Protein AF-0000000087012599 (afdb_homodimer)

Nearest PDB structures (foldseek):
  7tj1-assembly1_C  TM=9.551E-01  e=1.887E-12  Brucella abortus 2308
  1q9u-assembly1_B  TM=8.980E-01  e=2.920E-09  Geobacillus stearothermophilus
  1j3m-assembly1_B  TM=7.764E-01  e=5.892E-08  Thermus thermophilus
  2qsr-assembly1_A  TM=2.681E-01  e=2.407E-01  Streptococcus pneumoniae R6
  7mwq-assembly2_B-2  TM=2.617E-01  e=2.106E-01  synthetic construct

Foldseek 3Di:
DDKDFFPDDLVVLVVLLQVLLVVPWDFPDKAFVQVVQVVVPHGDFGKMKTAIDHCVLVVVQCVQPVVLVVCPPWMKMWGDDPRTIMIDTDQLVNSCVVVVHDDPSSVVSNVSVCVSPVVGD/DDKDFFPDDLVVLVVLLQVLLVVPWDFPDKAFVQVVQVVVPHGDFGKMKTAIDHCVLVVVQCVQPVVLVVCPPWMKMWGDDPRTIMIDTDQLVNSCVVVVHDDPSSVVSNVSVCVSPVVGD

Secondary structure (DSSP, 8-state):
-EEEEESS-HHHHHHHHHHHHHHHSEEEEEEEHHHHHHHTT---SSEEEEEEE-HHHHHHHHHH-GGGGGG-SEEEEEEEETTEEEEEE--HHHHHHHHT---THHHHHHHHHHHHHHTT-/-EEEEESS-HHHHHHHHHHHHHHHSEEEEEEEHHHHHHHTT---SSEEEEEEE-HHHHHHHHHH-GGGGGG-SEEEEEEEETTEEEEEE--HHHHHHHHT---THHHHHHHHHHHHHHTT-

Radius of gyration: 17.23 Å; Cα contacts (8 Å, |Δi|>4): 468; chains: 2; bounding box: 41×47×36 Å

Solvent-accessible surface area (backbone atoms only — not comparable to full-atom values): 12907 Å² total; per-residue (Å²): 116,49,74,46,59,38,80,42,56,60,69,55,44,52,51,51,42,54,56,45,42,59,74,71,36,41,76,80,48,73,45,52,52,24,62,44,15,45,78,66,76,42,78,55,58,59,31,35,31,42,31,28,42,38,50,67,64,54,42,57,52,31,68,76,41,58,75,51,42,63,69,47,62,42,52,38,21,38,34,47,56,95,89,38,22,34,36,33,34,64,52,47,53,57,55,30,55,76,68,70,52,84,58,80,62,36,60,58,46,36,52,54,53,47,58,42,53,58,73,47,76,116,48,75,46,59,37,80,44,54,61,70,56,43,52,51,52,44,53,55,44,40,59,73,71,36,41,77,79,46,72,45,51,54,25,60,45,15,44,78,69,76,42,79,54,59,59,31,36,31,43,31,28,42,36,50,67,63,54,41,57,52,30,68,75,41,57,74,51,42,62,68,48,65,43,51,39,20,38,33,50,57,95,92,38,21,33,37,34,35,64,52,47,54,59,53,30,53,76,69,71,52,85,58,80,61,36,59,56,45,36,51,53,52,46,57,42,53,58,74,47,75

Structure (mmCIF, N/CA/C/O backbone):
data_AF-0000000087012599-model_v1
#
loop_
_entity.id
_entity.type
_entity.pdbx_description
1 polymer 'DUF302 domain-containing protein'
#
loop_
_atom_site.group_PDB
_atom_site.id
_atom_site.type_symbol
_atom_site.label_atom_id
_atom_site.label_alt_id
_atom_site.label_comp_id
_atom_site.label_asym_id
_atom_site.label_entity_id
_atom_site.label_seq_id
_atom_site.pdbx_PDB_ins_code
_atom_site.Cartn_x
_atom_site.Cartn_y
_atom_site.Cartn_z
_atom_site.occupancy
_atom_site.B_iso_or_equiv
_atom_site.auth_seq_id
_atom_site.auth_comp_id
_atom_site.auth_asym_id
_atom_site.auth_atom_id
_atom_site.pdbx_PDB_model_num
ATOM 1 N N . MET A 1 1 ? 6.914 1.276 11.461 1 90.44 1 MET A N 1
ATOM 2 C CA . MET A 1 1 ? 6.73 2.49 10.672 1 90.44 1 MET A CA 1
ATOM 3 C C . MET A 1 1 ? 7.504 3.656 11.273 1 90.44 1 MET A C 1
ATOM 5 O O . MET A 1 1 ? 7.637 3.754 12.492 1 90.44 1 MET A O 1
ATOM 9 N N . ILE A 1 2 ? 8.023 4.531 10.422 1 95.94 2 ILE A N 1
ATOM 10 C CA . ILE A 1 2 ? 8.664 5.758 10.883 1 95.94 2 ILE A CA 1
ATOM 11 C C . ILE A 1 2 ? 7.809 6.961 10.492 1 95.94 2 ILE A C 1
ATOM 13 O O . ILE A 1 2 ? 7.191 6.977 9.43 1 95.94 2 ILE A O 1
ATOM 17 N N . ILE A 1 3 ? 7.723 7.855 11.398 1 98.06 3 ILE A N 1
ATOM 18 C CA . ILE A 1 3 ? 7.062 9.133 11.156 1 98.06 3 ILE A CA 1
ATOM 19 C C . ILE A 1 3 ? 8.031 10.281 11.461 1 98.06 3 ILE A C 1
ATOM 21 O O . ILE A 1 3 ? 8.664 10.305 12.516 1 98.06 3 ILE A O 1
ATOM 25 N N . LYS A 1 4 ? 8.164 11.141 10.539 1 98.5 4 LYS A N 1
ATOM 26 C CA . LYS A 1 4 ? 9.062 12.289 10.688 1 98.5 4 LYS A CA 1
ATOM 27 C C . LYS A 1 4 ? 8.367 13.586 10.305 1 98.5 4 LYS A C 1
ATOM 29 O O . LYS A 1 4 ? 7.504 13.594 9.422 1 98.5 4 LYS A O 1
ATOM 34 N N . GLU A 1 5 ? 8.727 14.641 11 1 98.69 5 GLU A N 1
ATOM 35 C CA . GLU A 1 5 ? 8.289 15.961 10.562 1 98.69 5 GLU A CA 1
ATOM 36 C C . GLU A 1 5 ? 9.117 16.453 9.375 1 98.69 5 GLU A C 1
ATOM 38 O O . GLU A 1 5 ? 10.344 16.344 9.383 1 98.69 5 GLU A O 1
ATOM 43 N N . CYS A 1 6 ? 8.438 16.891 8.312 1 98.75 6 CYS A N 1
ATOM 44 C CA . CYS A 1 6 ? 9.109 17.531 7.188 1 98.75 6 CYS A CA 1
ATOM 45 C C . CYS A 1 6 ? 9.375 19 7.484 1 98.75 6 CYS A C 1
ATOM 47 O O . CYS A 1 6 ? 8.531 19.703 8.047 1 98.75 6 CYS A O 1
ATOM 49 N N . LYS A 1 7 ? 10.555 19.562 7.078 1 97.44 7 LYS A N 1
ATOM 50 C CA . LYS A 1 7 ? 10.984 20.922 7.383 1 97.44 7 LYS A CA 1
ATOM 51 C C . LYS A 1 7 ? 10.328 21.922 6.434 1 97.44 7 LYS A C 1
ATOM 53 O O . LYS A 1 7 ? 10.492 23.141 6.594 1 97.44 7 LYS A O 1
ATOM 58 N N . PHE A 1 8 ? 9.578 21.406 5.508 1 98.06 8 PHE A N 1
ATOM 59 C CA . PHE A 1 8 ? 9 22.234 4.457 1 98.06 8 PHE A CA 1
ATOM 60 C C . PHE A 1 8 ? 7.477 22.156 4.48 1 98.06 8 PHE A C 1
ATOM 62 O O . PHE A 1 8 ? 6.902 21.422 5.281 1 98.06 8 PHE A O 1
ATOM 69 N N . SER A 1 9 ? 6.848 22.984 3.652 1 98.31 9 SER A N 1
ATOM 70 C CA . SER A 1 9 ? 5.398 22.906 3.486 1 98.31 9 SER A CA 1
ATOM 71 C C . SER A 1 9 ? 4.984 21.594 2.834 1 98.31 9 SER A C 1
ATOM 73 O O . SER A 1 9 ? 5.832 20.844 2.336 1 98.31 9 SER A O 1
ATOM 75 N N . PHE A 1 10 ? 3.744 21.297 2.855 1 98.81 10 PHE A N 1
ATOM 76 C CA . PHE A 1 10 ? 3.223 20.078 2.268 1 98.81 10 PHE A CA 1
ATOM 77 C C . PHE A 1 10 ? 3.631 19.953 0.804 1 98.81 10 PHE A C 1
ATOM 79 O O . PHE A 1 10 ? 4.156 18.922 0.381 1 98.81 10 PHE A O 1
ATOM 86 N N . GLU A 1 11 ? 3.406 21.031 0.022 1 98.69 11 GLU A N 1
ATOM 87 C CA . GLU A 1 11 ? 3.668 21.016 -1.414 1 98.69 11 GLU A CA 1
ATOM 88 C C . GLU A 1 11 ? 5.156 20.828 -1.702 1 98.69 11 GLU A C 1
ATOM 90 O O . GLU A 1 11 ? 5.535 20.094 -2.609 1 98.69 11 GLU A O 1
ATOM 95 N N . GLU A 1 12 ? 5.953 21.516 -0.896 1 98.5 12 GLU A N 1
ATOM 96 C CA . GLU A 1 12 ? 7.398 21.406 -1.073 1 98.5 12 GLU A CA 1
ATOM 97 C C . GLU A 1 12 ? 7.887 20 -0.708 1 98.5 12 GLU A C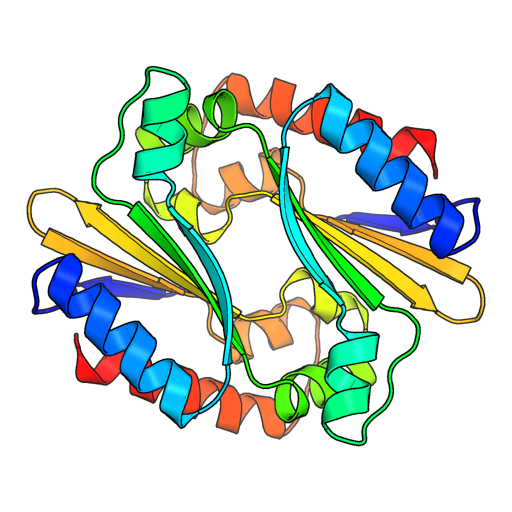 1
ATOM 99 O O . GLU A 1 12 ? 8.727 19.422 -1.41 1 98.5 12 GLU A O 1
ATOM 104 N N . CYS A 1 13 ? 7.379 19.5 0.424 1 98.75 13 CYS A N 1
ATOM 105 C CA . CYS A 1 13 ? 7.738 18.141 0.848 1 98.75 13 CYS A CA 1
ATOM 106 C C . CYS A 1 13 ? 7.363 17.125 -0.218 1 98.75 13 CYS A C 1
ATOM 108 O O . CYS A 1 13 ? 8.18 16.266 -0.574 1 98.75 13 CYS A O 1
ATOM 110 N N . GLU A 1 14 ? 6.129 17.25 -0.712 1 98.75 14 GLU A N 1
ATOM 111 C CA . GLU A 1 14 ? 5.664 16.359 -1.767 1 98.75 14 GLU A CA 1
ATOM 112 C C . GLU A 1 14 ? 6.594 16.406 -2.977 1 98.75 14 GLU A C 1
ATOM 114 O O . GLU A 1 14 ? 6.988 15.359 -3.502 1 98.75 14 GLU A O 1
ATOM 119 N N . LYS A 1 15 ? 6.934 17.594 -3.438 1 98.62 15 LYS A N 1
ATOM 120 C CA . LYS A 1 15 ? 7.797 17.766 -4.602 1 98.62 15 LYS A CA 1
ATOM 121 C C . LYS A 1 15 ? 9.172 17.141 -4.367 1 98.62 15 LYS A C 1
ATOM 123 O O . LYS A 1 15 ? 9.703 16.469 -5.242 1 98.62 15 LYS A O 1
ATOM 128 N N . MET A 1 16 ? 9.742 17.391 -3.225 1 98.56 16 MET A N 1
ATOM 129 C CA . MET A 1 16 ? 11.086 16.906 -2.914 1 98.56 16 MET A CA 1
ATOM 130 C C . MET A 1 16 ? 11.094 15.383 -2.822 1 98.56 16 MET A C 1
ATOM 132 O O . MET A 1 16 ? 12.023 14.734 -3.305 1 98.56 16 MET A O 1
ATOM 136 N N . VAL A 1 17 ? 10.07 14.828 -2.189 1 98.75 17 VAL A N 1
ATOM 137 C CA . VAL A 1 17 ? 9.945 13.375 -2.107 1 98.75 17 VAL A CA 1
ATOM 138 C C . VAL A 1 17 ? 9.891 12.781 -3.514 1 98.75 17 VAL A C 1
ATOM 140 O O . VAL A 1 17 ? 10.633 11.852 -3.834 1 98.75 17 VAL A O 1
ATOM 143 N N . LYS A 1 18 ? 9.023 13.336 -4.359 1 98.75 18 LYS A N 1
ATOM 144 C CA . LYS A 1 18 ? 8.867 12.828 -5.719 1 98.75 18 LYS A CA 1
ATOM 145 C C . LYS A 1 18 ? 10.156 12.953 -6.512 1 98.75 18 LYS A C 1
ATOM 147 O O . LYS A 1 18 ? 10.523 12.047 -7.262 1 98.75 18 LYS A O 1
ATOM 152 N N . ASP A 1 19 ? 10.867 14.094 -6.367 1 98.44 19 ASP A N 1
ATOM 153 C CA . ASP A 1 19 ? 12.141 14.297 -7.051 1 98.44 19 ASP A CA 1
ATOM 154 C C . ASP A 1 19 ? 13.164 13.25 -6.629 1 98.44 19 ASP A C 1
ATOM 156 O O . ASP A 1 19 ? 13.883 12.695 -7.469 1 98.44 19 ASP A O 1
ATOM 160 N N . LYS A 1 20 ? 13.242 12.977 -5.312 1 98.25 20 LYS A N 1
ATOM 161 C CA . LYS A 1 20 ? 14.203 12 -4.805 1 98.25 20 LYS A CA 1
ATOM 162 C C . LYS A 1 20 ? 13.852 10.586 -5.273 1 98.25 20 LYS A C 1
ATOM 164 O O . LYS A 1 20 ? 14.742 9.797 -5.59 1 98.25 20 LYS A O 1
ATOM 169 N N . ILE A 1 21 ? 12.555 10.258 -5.293 1 98.44 21 ILE A N 1
ATOM 170 C CA . ILE A 1 21 ? 12.117 8.945 -5.77 1 98.44 21 ILE A CA 1
ATOM 171 C C . ILE A 1 21 ? 12.57 8.742 -7.211 1 98.44 21 ILE A C 1
ATOM 173 O O . ILE A 1 21 ? 13.055 7.668 -7.57 1 98.44 21 ILE A O 1
ATOM 177 N N . LYS A 1 22 ? 12.469 9.805 -8.047 1 97.75 22 LYS A N 1
ATOM 178 C CA . LYS A 1 22 ? 12.797 9.703 -9.469 1 97.75 22 LYS A CA 1
ATOM 179 C C . LYS A 1 22 ? 14.281 9.414 -9.664 1 97.75 22 LYS A C 1
ATOM 181 O O . LYS A 1 22 ? 14.688 8.883 -10.703 1 97.75 22 LYS A O 1
ATOM 186 N N . GLU A 1 23 ? 15.062 9.719 -8.648 1 96.94 23 GLU A N 1
ATOM 187 C CA . GLU A 1 23 ? 16.5 9.445 -8.711 1 96.94 23 GLU A CA 1
ATOM 188 C C . GLU A 1 23 ? 16.781 7.965 -8.469 1 96.94 23 GLU A C 1
ATOM 190 O O . GLU A 1 23 ? 17.812 7.445 -8.906 1 96.94 23 GLU A O 1
ATOM 195 N N . ILE A 1 24 ? 15.891 7.312 -7.801 1 96.31 24 ILE A N 1
ATOM 196 C CA . ILE A 1 24 ? 16.281 5.992 -7.309 1 96.31 24 ILE A CA 1
ATOM 197 C C . ILE A 1 24 ? 15.297 4.941 -7.828 1 96.31 24 ILE A C 1
ATOM 199 O O . ILE A 1 24 ? 15.5 3.742 -7.625 1 96.31 24 ILE A O 1
ATOM 203 N N . GLY A 1 25 ? 14.219 5.34 -8.398 1 97.69 25 GLY A N 1
ATOM 204 C CA . GLY A 1 25 ? 13.18 4.418 -8.836 1 97.69 25 GLY A CA 1
ATOM 205 C C . GLY A 1 25 ? 12.055 5.102 -9.586 1 97.69 25 GLY A C 1
ATOM 206 O O . GLY A 1 25 ? 12.297 6.012 -10.391 1 97.69 25 GLY A O 1
ATOM 207 N N . GLU A 1 26 ? 10.898 4.559 -9.43 1 97.81 26 GLU A N 1
ATOM 208 C CA . GLU A 1 26 ? 9.742 5.055 -10.164 1 97.81 26 GLU A CA 1
ATOM 209 C C . GLU A 1 26 ? 8.547 5.258 -9.234 1 97.81 26 GLU A C 1
ATOM 211 O O . GLU A 1 26 ? 8.43 4.59 -8.211 1 97.81 26 GLU A O 1
ATOM 216 N N . ILE A 1 27 ? 7.719 6.215 -9.617 1 98.81 27 ILE A N 1
ATOM 217 C CA . ILE A 1 27 ? 6.426 6.402 -8.969 1 98.81 27 ILE A CA 1
ATOM 218 C C . ILE A 1 27 ? 5.355 5.613 -9.727 1 98.81 27 ILE A C 1
ATOM 220 O O . ILE A 1 27 ? 5.121 5.848 -10.914 1 98.81 27 ILE A O 1
ATOM 224 N N . PHE A 1 28 ? 4.754 4.656 -9.008 1 98.88 28 PHE A N 1
ATOM 225 C CA . PHE A 1 28 ? 3.779 3.781 -9.648 1 98.88 28 PHE A CA 1
ATOM 226 C C . PHE A 1 28 ? 2.377 4.371 -9.555 1 98.88 28 PHE A C 1
ATOM 228 O O . PHE A 1 28 ? 1.533 4.117 -10.414 1 98.88 28 PHE A O 1
ATOM 235 N N . ALA A 1 29 ? 2.131 5.109 -8.469 1 98.75 29 ALA A N 1
ATOM 236 C CA . ALA A 1 29 ? 0.829 5.73 -8.25 1 98.75 29 ALA A CA 1
ATOM 237 C C . ALA A 1 29 ? 0.91 6.809 -7.172 1 98.75 29 ALA A C 1
ATOM 239 O O . ALA A 1 29 ? 1.841 6.816 -6.363 1 98.75 29 ALA A O 1
ATOM 240 N N . GLU A 1 30 ? 0.062 7.707 -7.25 1 98.88 30 GLU A N 1
ATOM 241 C CA . GLU A 1 30 ? -0.16 8.703 -6.207 1 98.88 30 GLU A CA 1
ATOM 242 C C . GLU A 1 30 ? -1.617 8.711 -5.754 1 98.88 30 GLU A C 1
ATOM 244 O O . GLU A 1 30 ? -2.529 8.812 -6.578 1 98.88 30 GLU A O 1
ATOM 249 N N . ILE A 1 31 ? -1.818 8.57 -4.445 1 98.94 31 ILE A N 1
ATOM 250 C CA . ILE A 1 31 ? -3.156 8.609 -3.863 1 98.94 31 ILE A CA 1
ATOM 251 C C . ILE A 1 31 ? -3.361 9.93 -3.119 1 98.94 31 ILE A C 1
ATOM 253 O O . ILE A 1 31 ? -2.65 10.219 -2.154 1 98.94 31 ILE A O 1
ATOM 257 N N . ASP A 1 32 ? -4.25 10.695 -3.637 1 98.88 32 ASP A N 1
ATOM 258 C CA . ASP A 1 32 ? -4.605 11.93 -2.953 1 98.88 32 ASP A CA 1
ATOM 259 C C . ASP A 1 32 ? -5.812 11.734 -2.041 1 98.88 32 ASP A C 1
ATOM 261 O O . ASP A 1 32 ? -6.957 11.922 -2.465 1 98.88 32 ASP A O 1
ATOM 265 N N . HIS A 1 33 ? -5.57 11.383 -0.771 1 98.88 33 HIS A N 1
ATOM 266 C CA . HIS A 1 33 ? -6.637 11.062 0.172 1 98.88 33 HIS A CA 1
ATOM 267 C C . HIS A 1 33 ? -7.535 12.273 0.415 1 98.88 33 HIS A C 1
ATOM 269 O O . HIS A 1 33 ? -8.75 12.125 0.565 1 98.88 33 HIS A O 1
ATOM 275 N N . SER A 1 34 ? -6.922 13.461 0.547 1 98.88 34 SER A N 1
ATOM 276 C CA . SER A 1 34 ? -7.711 14.664 0.812 1 98.88 34 SER A CA 1
ATOM 277 C C . SER A 1 34 ? -8.672 14.953 -0.335 1 98.88 34 SER A C 1
ATOM 279 O O . SER A 1 34 ? -9.836 15.289 -0.106 1 98.88 34 SER A O 1
ATOM 281 N N . LYS A 1 35 ? -8.188 14.82 -1.564 1 98.81 35 LYS A N 1
ATOM 282 C CA . LYS A 1 35 ? -9.055 15.008 -2.723 1 98.81 35 LYS A CA 1
ATOM 283 C C . LYS A 1 35 ? -10.148 13.945 -2.768 1 98.81 35 LYS A C 1
ATOM 285 O O . LYS A 1 35 ? -11.297 14.25 -3.088 1 98.81 35 LYS A O 1
ATOM 290 N N . ASN A 1 36 ? -9.805 12.695 -2.492 1 98.75 36 ASN A N 1
ATOM 291 C CA . ASN A 1 36 ? -10.789 11.617 -2.471 1 98.75 36 ASN A CA 1
ATOM 292 C C . ASN A 1 36 ? -11.867 11.867 -1.421 1 98.75 36 ASN A C 1
ATOM 294 O O . ASN A 1 36 ? -13.039 11.578 -1.653 1 98.75 36 ASN A O 1
ATOM 298 N N . ALA A 1 37 ? -11.438 12.336 -0.27 1 98.81 37 ALA A N 1
ATOM 299 C CA . ALA A 1 37 ? -12.391 12.68 0.78 1 98.81 37 ALA A CA 1
ATOM 300 C C . ALA A 1 37 ? -13.375 13.742 0.301 1 98.81 37 ALA A C 1
ATOM 302 O O . ALA A 1 37 ? -14.586 13.617 0.507 1 98.81 37 ALA A O 1
ATOM 303 N N . GLU A 1 38 ? -12.867 14.75 -0.395 1 98.81 38 GLU A N 1
ATOM 304 C CA . GLU A 1 38 ? -13.695 15.844 -0.896 1 98.81 38 GLU A CA 1
ATOM 305 C C . GLU A 1 38 ? -14.75 15.328 -1.876 1 98.81 38 GLU A C 1
ATOM 307 O O . GLU A 1 38 ? -15.891 15.797 -1.877 1 98.81 38 GLU A O 1
ATOM 312 N N . LYS A 1 39 ? -14.391 14.406 -2.719 1 98.25 39 LYS A N 1
ATOM 313 C CA 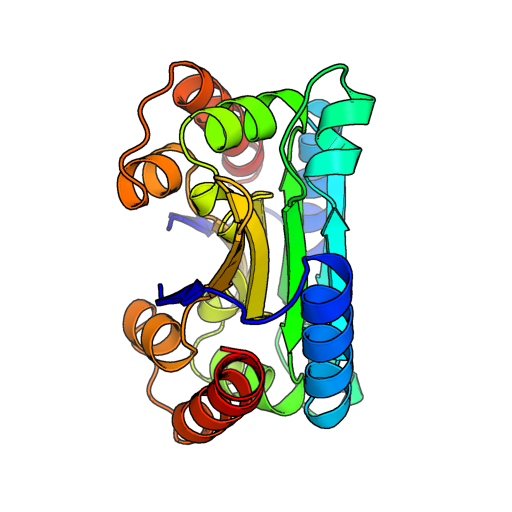. LYS A 1 39 ? -15.281 13.859 -3.744 1 98.25 39 LYS A CA 1
ATOM 314 C C . LYS A 1 39 ? -16.516 13.227 -3.117 1 98.25 39 LYS A C 1
ATOM 316 O O . LYS A 1 39 ? -17.547 13.078 -3.775 1 98.25 39 LYS A O 1
ATOM 321 N N . VAL A 1 40 ? -16.359 12.812 -1.881 1 98.06 40 VAL A N 1
ATOM 322 C CA . VAL A 1 40 ? -17.484 12.141 -1.238 1 98.06 40 VAL A CA 1
ATOM 323 C C . VAL A 1 40 ? -18.062 13.039 -0.149 1 98.06 40 VAL A C 1
ATOM 325 O O . VAL A 1 40 ? -18.719 12.555 0.777 1 98.06 40 VAL A O 1
ATOM 328 N N . GLY A 1 41 ? -17.703 14.273 -0.119 1 98.5 41 GLY A N 1
ATOM 329 C CA . GLY A 1 41 ? -18.312 15.266 0.753 1 98.5 41 GLY A CA 1
ATOM 330 C C . GLY A 1 41 ? -17.703 15.297 2.141 1 98.5 41 GLY A C 1
ATOM 331 O O . GLY A 1 41 ? -18.312 15.797 3.086 1 98.5 41 GLY A O 1
ATOM 332 N N . LEU A 1 42 ? -16.562 14.727 2.309 1 98.69 42 LEU A N 1
ATOM 333 C CA . LEU A 1 42 ? -15.828 14.742 3.57 1 98.69 42 LEU A CA 1
ATOM 334 C C . LEU A 1 42 ? -14.531 15.539 3.439 1 98.69 42 LEU A C 1
ATOM 336 O O . LEU A 1 42 ? -14.234 16.062 2.365 1 98.69 42 LEU A O 1
ATOM 340 N N . SER A 1 43 ? -13.883 15.664 4.609 1 98.56 43 SER A N 1
ATOM 341 C CA . SER A 1 43 ? -12.688 16.5 4.574 1 98.56 43 SER A CA 1
ATOM 342 C C . SER A 1 43 ? -11.547 15.859 5.367 1 98.56 43 SER A C 1
ATOM 344 O O . SER A 1 43 ? -11.781 15.219 6.395 1 98.56 43 SER A O 1
ATOM 346 N N . LEU A 1 44 ? -10.469 16.078 4.879 1 98.75 44 LEU A N 1
ATOM 347 C CA . LEU A 1 44 ? -9.195 15.766 5.523 1 98.75 44 LEU A CA 1
ATOM 348 C C . LEU A 1 44 ? -8.211 16.922 5.367 1 98.75 44 LEU A C 1
ATOM 350 O O . LEU A 1 44 ? -8.281 17.672 4.395 1 98.75 44 LEU A O 1
ATOM 354 N N . PRO A 1 45 ? -7.285 17.047 6.379 1 98.75 45 PRO A N 1
ATOM 355 C CA . PRO A 1 45 ? -6.109 17.844 6 1 98.75 45 PRO A CA 1
ATOM 356 C C . PRO A 1 45 ? -5.395 17.281 4.777 1 98.75 45 PRO A C 1
ATOM 358 O O . PRO A 1 45 ? -5.676 16.156 4.352 1 98.75 45 PRO A O 1
ATOM 361 N N . LYS A 1 46 ? -4.488 18.078 4.168 1 98.88 46 LYS A N 1
ATOM 362 C CA . LYS A 1 46 ? -3.703 17.547 3.057 1 98.88 46 LYS A CA 1
ATOM 363 C C . LYS A 1 46 ? -3.08 16.203 3.412 1 98.88 46 LYS A C 1
ATOM 365 O O . LYS A 1 46 ? -2.48 16.047 4.48 1 98.88 46 LYS A O 1
ATOM 370 N N . ASP A 1 47 ? -3.271 15.289 2.596 1 98.94 47 ASP A N 1
ATOM 371 C CA . ASP A 1 47 ? -2.854 13.906 2.82 1 98.94 47 ASP A CA 1
ATOM 372 C C . ASP A 1 47 ? -2.727 13.148 1.5 1 98.94 47 ASP A C 1
ATOM 374 O O . ASP A 1 47 ? -3.725 12.906 0.819 1 98.94 47 ASP A O 1
ATOM 378 N N . LYS A 1 48 ? -1.505 12.742 1.124 1 98.94 48 LYS A N 1
ATOM 379 C CA . LYS A 1 48 ? -1.219 11.977 -0.089 1 98.94 48 LYS A CA 1
ATOM 380 C C . LYS A 1 48 ? -0.289 10.805 0.205 1 98.94 48 LYS A C 1
ATOM 382 O O . LYS A 1 48 ? 0.547 10.883 1.108 1 98.94 48 LYS A O 1
ATOM 387 N N . VAL A 1 49 ? -0.448 9.805 -0.483 1 98.94 49 VAL A N 1
ATOM 388 C CA . VAL A 1 49 ? 0.468 8.672 -0.446 1 98.94 49 VAL A CA 1
ATOM 389 C C . VAL A 1 49 ? 1.139 8.5 -1.808 1 98.94 49 VAL A C 1
ATOM 391 O O . VAL A 1 49 ? 0.464 8.477 -2.84 1 98.94 49 VAL A O 1
ATOM 394 N N . 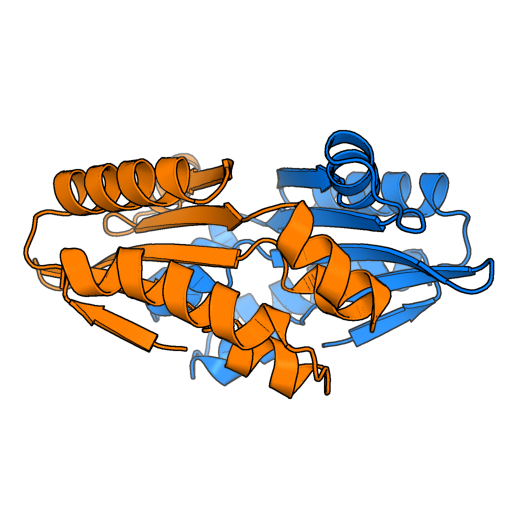ILE A 1 50 ? 2.432 8.422 -1.8 1 98.94 50 ILE A N 1
ATOM 395 C CA . ILE A 1 50 ? 3.213 8.133 -2.998 1 98.94 50 ILE A CA 1
ATOM 396 C C . ILE A 1 50 ? 3.682 6.68 -2.975 1 98.94 50 ILE A C 1
ATOM 398 O O . ILE A 1 50 ? 4.367 6.258 -2.041 1 98.94 50 ILE A O 1
ATOM 402 N N . ILE A 1 51 ? 3.23 5.918 -3.941 1 98.94 51 ILE A N 1
ATOM 403 C CA . ILE A 1 51 ? 3.615 4.52 -4.109 1 98.94 51 ILE A CA 1
ATOM 404 C C . ILE A 1 51 ? 4.777 4.418 -5.098 1 98.94 51 ILE A C 1
ATOM 406 O O . ILE A 1 51 ? 4.668 4.859 -6.242 1 98.94 51 ILE A O 1
ATOM 410 N N . PHE A 1 52 ? 5.871 3.871 -4.586 1 98.94 52 PHE A N 1
ATOM 411 C CA . PHE A 1 52 ? 7.098 3.963 -5.371 1 98.94 52 PHE A CA 1
ATOM 412 C C . PHE A 1 52 ? 7.969 2.73 -5.164 1 98.94 52 PHE A C 1
ATOM 414 O O . PHE A 1 52 ? 7.734 1.948 -4.242 1 98.94 52 PHE A O 1
ATOM 421 N N . GLY A 1 53 ? 8.922 2.635 -6.059 1 98.06 53 GLY A N 1
ATOM 422 C CA . GLY A 1 53 ? 9.867 1.543 -5.898 1 98.06 53 GLY A CA 1
ATOM 423 C C . GLY A 1 53 ? 10.812 1.397 -7.074 1 98.06 53 GLY A C 1
ATOM 424 O O . GLY A 1 53 ? 10.82 2.232 -7.98 1 98.06 53 GLY A O 1
ATOM 425 N N . ASN A 1 54 ? 11.609 0.418 -6.895 1 98.25 54 ASN A N 1
ATOM 426 C CA . ASN A 1 54 ? 12.547 -0.016 -7.926 1 98.25 54 ASN A CA 1
ATOM 427 C C . ASN A 1 54 ? 12.32 -1.475 -8.312 1 98.25 54 ASN A C 1
ATOM 429 O O . ASN A 1 54 ? 12.633 -2.381 -7.539 1 98.25 54 ASN A O 1
ATOM 433 N N . PRO A 1 55 ? 11.797 -1.681 -9.578 1 98.5 55 PRO A N 1
ATOM 434 C CA . PRO A 1 55 ? 11.43 -3.045 -9.961 1 98.5 55 PRO A CA 1
ATOM 435 C C . PRO A 1 55 ? 12.578 -4.039 -9.797 1 98.5 55 PRO A C 1
ATOM 437 O O . PRO A 1 55 ? 12.352 -5.188 -9.406 1 98.5 55 PRO A O 1
ATOM 440 N N . ARG A 1 56 ? 13.781 -3.662 -10.016 1 98.38 56 ARG A N 1
ATOM 441 C CA . ARG A 1 56 ? 14.906 -4.578 -9.859 1 98.38 56 ARG A CA 1
ATOM 442 C C . ARG A 1 56 ? 15.062 -5.008 -8.406 1 98.38 56 ARG A C 1
ATOM 444 O O . ARG A 1 56 ? 15.18 -6.199 -8.117 1 98.38 56 ARG A O 1
ATOM 451 N N . ALA A 1 57 ? 15.055 -4.062 -7.543 1 98.31 57 ALA A N 1
ATOM 452 C CA . ALA A 1 57 ? 15.234 -4.359 -6.125 1 98.31 57 ALA A CA 1
ATOM 453 C C . ALA A 1 57 ? 14.047 -5.152 -5.578 1 98.31 57 ALA A C 1
ATOM 455 O O . ALA A 1 57 ? 14.234 -6.164 -4.898 1 98.31 57 ALA A O 1
ATOM 456 N N . GLY A 1 58 ? 12.836 -4.676 -5.848 1 98.25 58 GLY A N 1
ATOM 457 C CA . GLY A 1 58 ? 11.648 -5.352 -5.352 1 98.25 58 GLY A CA 1
ATOM 458 C C . GLY A 1 58 ? 11.523 -6.781 -5.848 1 98.25 58 GLY A C 1
ATOM 459 O O . GLY A 1 58 ? 11.141 -7.676 -5.094 1 98.25 58 GLY A O 1
ATOM 460 N N . THR A 1 59 ? 11.859 -6.969 -7.109 1 98.62 59 THR A N 1
ATOM 461 C CA . THR A 1 59 ? 11.742 -8.297 -7.703 1 98.62 59 THR A CA 1
ATOM 462 C C . THR A 1 59 ? 12.625 -9.297 -6.969 1 98.62 59 THR A C 1
ATOM 464 O O . THR A 1 59 ? 12.211 -10.43 -6.715 1 98.62 59 THR A O 1
ATOM 467 N N . LEU A 1 60 ? 13.805 -8.867 -6.598 1 98.5 60 LEU A N 1
ATOM 468 C CA . LEU A 1 60 ? 14.719 -9.766 -5.902 1 98.5 60 LEU A CA 1
ATOM 469 C C . LEU A 1 60 ? 14.117 -10.242 -4.586 1 98.5 60 LEU A C 1
ATOM 471 O O . LEU A 1 60 ? 14.281 -11.406 -4.211 1 98.5 60 LEU A O 1
ATOM 475 N N . LEU A 1 61 ? 13.422 -9.438 -3.85 1 98.25 61 LEU A N 1
ATOM 476 C CA . LEU A 1 61 ? 12.758 -9.828 -2.611 1 98.25 61 LEU A CA 1
ATOM 477 C C . LEU A 1 61 ? 11.617 -10.797 -2.891 1 98.25 61 LEU A C 1
ATOM 479 O O . LEU A 1 61 ? 11.438 -11.781 -2.166 1 98.25 61 LEU A O 1
ATOM 483 N N . MET A 1 62 ? 10.828 -10.477 -3.971 1 98.5 62 MET A N 1
ATOM 484 C CA . MET A 1 62 ? 9.648 -11.281 -4.281 1 98.5 62 MET A CA 1
ATOM 485 C C . MET A 1 62 ? 10.062 -12.641 -4.84 1 98.5 62 MET A C 1
ATOM 487 O O . MET A 1 62 ? 9.305 -13.609 -4.746 1 98.5 62 MET A O 1
ATOM 491 N N . GLN A 1 63 ? 11.273 -12.711 -5.402 1 98.31 63 GLN A N 1
ATOM 492 C CA . GLN A 1 63 ? 11.805 -14 -5.84 1 98.31 63 GLN A CA 1
ATOM 493 C C . GLN A 1 63 ? 12.148 -14.891 -4.645 1 98.31 63 GLN A C 1
ATOM 495 O O . GLN A 1 63 ? 12.047 -16.109 -4.73 1 98.31 63 GLN A O 1
ATOM 500 N N . GLU A 1 64 ? 12.57 -14.234 -3.547 1 97.56 64 GLU A N 1
ATOM 501 C CA . GLU A 1 64 ? 12.828 -14.984 -2.32 1 97.56 64 GLU A CA 1
ATOM 502 C C . GLU A 1 64 ? 11.531 -15.461 -1.682 1 97.56 64 GLU A C 1
ATOM 504 O O . GLU A 1 64 ? 11.438 -16.609 -1.227 1 97.56 64 GLU A O 1
ATOM 509 N N . LYS A 1 65 ? 10.594 -14.602 -1.587 1 98.06 65 LYS A N 1
ATOM 510 C CA . LYS A 1 65 ? 9.281 -14.883 -1.02 1 98.06 65 LYS A CA 1
ATOM 511 C C . LYS A 1 65 ? 8.203 -14.023 -1.671 1 98.06 65 LYS A C 1
ATOM 513 O O . LYS A 1 65 ? 8.039 -12.852 -1.322 1 98.06 65 LYS A O 1
ATOM 518 N N . ILE A 1 66 ? 7.375 -14.57 -2.484 1 98.56 66 ILE A N 1
ATOM 519 C CA . ILE A 1 66 ? 6.492 -13.8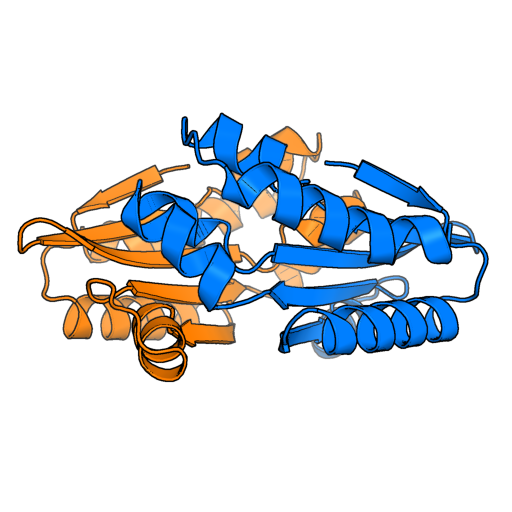2 -3.371 1 98.56 66 ILE A CA 1
ATOM 520 C C . ILE A 1 66 ? 5.422 -13.109 -2.547 1 98.56 66 ILE A C 1
ATOM 522 O O . ILE A 1 66 ? 4.879 -12.086 -2.975 1 98.56 66 ILE A O 1
ATOM 526 N N . GLU A 1 67 ? 5.18 -13.531 -1.262 1 98.5 67 GLU A N 1
ATOM 527 C CA . GLU A 1 67 ? 4.168 -12.953 -0.386 1 98.5 67 GLU A CA 1
ATOM 528 C C . GLU A 1 67 ? 4.488 -11.5 -0.053 1 98.5 67 GLU A C 1
ATOM 530 O O . GLU A 1 67 ? 3.59 -10.711 0.247 1 98.5 67 GLU A O 1
ATOM 535 N N . VAL A 1 68 ? 5.789 -11.133 -0.173 1 98.5 68 VAL A N 1
ATOM 536 C CA . VAL A 1 68 ? 6.188 -9.766 0.147 1 98.5 68 VAL A CA 1
ATOM 537 C C . VAL A 1 68 ? 5.539 -8.789 -0.839 1 98.5 68 VAL A C 1
ATOM 539 O O . VAL A 1 68 ? 5.465 -7.59 -0.577 1 98.5 68 VAL A O 1
ATOM 542 N N . SER A 1 69 ? 4.973 -9.289 -1.959 1 98.75 69 SER A N 1
ATOM 543 C CA . SER A 1 69 ? 4.379 -8.461 -3.006 1 98.75 69 SER A CA 1
ATOM 544 C C . SER A 1 69 ? 3.24 -7.613 -2.459 1 98.75 69 SER A C 1
ATOM 546 O O . SER A 1 69 ? 2.977 -6.52 -2.965 1 98.75 69 SER A O 1
ATOM 548 N N . LEU A 1 70 ? 2.602 -8.078 -1.386 1 98.62 70 LEU A N 1
ATOM 549 C CA . LEU A 1 70 ? 1.491 -7.355 -0.778 1 98.62 70 LEU A CA 1
ATOM 550 C C . LEU A 1 70 ? 1.951 -6 -0.253 1 98.62 70 LEU A C 1
ATOM 552 O O . LEU A 1 70 ? 1.19 -5.031 -0.276 1 98.62 70 LEU A O 1
ATOM 556 N N . ASP A 1 71 ? 3.234 -5.977 0.177 1 98.44 71 ASP A N 1
ATOM 557 C CA . ASP A 1 71 ? 3.717 -4.754 0.811 1 98.44 71 ASP A CA 1
ATOM 558 C C . ASP A 1 71 ? 4.723 -4.035 -0.082 1 98.44 71 ASP A C 1
ATOM 560 O O . ASP A 1 71 ? 5.426 -3.127 0.371 1 98.44 71 ASP A O 1
ATOM 564 N N . LEU A 1 72 ? 4.805 -4.496 -1.345 1 98.69 72 LEU A N 1
ATOM 565 C CA . LEU A 1 72 ? 5.52 -3.801 -2.408 1 98.69 72 LEU A CA 1
ATOM 566 C C . LEU A 1 72 ? 4.562 -3.365 -3.512 1 98.69 72 LEU A C 1
ATOM 568 O O . LEU A 1 72 ? 3.576 -4.051 -3.793 1 98.69 72 LEU A O 1
ATOM 572 N N . PRO A 1 73 ? 4.797 -2.178 -4.207 1 98.69 73 PRO A N 1
ATOM 573 C CA . PRO A 1 73 ? 5.934 -1.279 -3.988 1 98.69 73 PRO A CA 1
ATOM 574 C C . PRO A 1 73 ? 5.859 -0.553 -2.646 1 98.69 73 PRO A C 1
ATOM 576 O O . PRO A 1 73 ? 4.867 -0.674 -1.927 1 98.69 73 PRO A O 1
ATOM 579 N N . LEU A 1 74 ? 6.828 0.151 -2.264 1 98.75 74 LEU A N 1
ATOM 580 C CA . LEU A 1 74 ? 6.914 0.926 -1.03 1 98.75 74 LEU A CA 1
ATOM 581 C C . LEU A 1 74 ? 5.996 2.143 -1.09 1 98.75 74 LEU A C 1
ATOM 583 O O . LEU A 1 74 ? 5.477 2.484 -2.154 1 98.75 74 LEU A O 1
ATOM 587 N N . ARG A 1 75 ? 5.848 2.77 0.096 1 98.75 75 ARG A N 1
ATOM 588 C CA . ARG A 1 75 ? 4.957 3.924 0.184 1 98.75 75 ARG A CA 1
ATOM 589 C C . ARG A 1 75 ? 5.492 4.953 1.175 1 98.75 75 ARG A C 1
ATOM 591 O O . ARG A 1 75 ? 6.043 4.59 2.217 1 98.75 75 ARG A O 1
ATOM 598 N N . ILE A 1 76 ? 5.234 6.137 0.792 1 98.81 76 ILE A N 1
ATOM 599 C CA . ILE A 1 76 ? 5.414 7.254 1.716 1 98.81 76 ILE A CA 1
ATOM 600 C C . ILE A 1 76 ? 4.129 8.078 1.786 1 98.81 76 ILE A C 1
ATOM 602 O O . ILE A 1 76 ? 3.611 8.523 0.759 1 98.81 76 ILE A O 1
ATOM 606 N N . ALA A 1 77 ? 3.574 8.203 2.938 1 98.88 77 ALA A N 1
ATOM 607 C CA . ALA A 1 77 ? 2.455 9.117 3.172 1 98.88 77 ALA A CA 1
ATOM 608 C C . ALA A 1 77 ? 2.947 10.492 3.605 1 98.88 77 ALA A C 1
ATOM 610 O O . ALA A 1 77 ? 3.895 10.602 4.391 1 98.88 77 ALA A O 1
ATOM 611 N N . ILE A 1 78 ? 2.391 11.477 3.094 1 98.94 78 ILE A N 1
ATOM 612 C CA . ILE A 1 78 ? 2.629 12.867 3.48 1 98.94 78 ILE A CA 1
ATOM 613 C C . ILE A 1 78 ? 1.317 13.508 3.928 1 98.94 78 ILE A C 1
ATOM 615 O O . ILE A 1 78 ? 0.315 13.453 3.213 1 98.94 78 ILE A O 1
ATOM 619 N N . TRP A 1 79 ? 1.29 14.062 5.125 1 98.94 79 TRP A N 1
ATOM 620 C CA . TRP A 1 79 ? 0.046 14.672 5.586 1 98.94 79 TRP A CA 1
ATOM 621 C C . TRP A 1 79 ? 0.325 15.906 6.438 1 98.94 79 TRP A C 1
ATOM 623 O 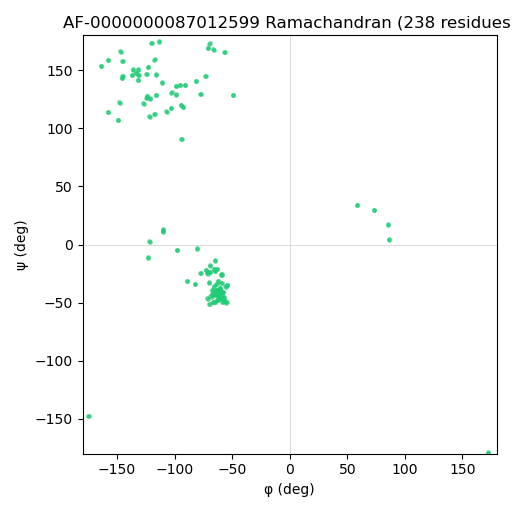O . TRP A 1 79 ? 1.439 16.078 6.934 1 98.94 79 TRP A O 1
ATOM 633 N N . GLU A 1 80 ? -0.617 16.734 6.523 1 98.88 80 GLU A N 1
ATOM 634 C CA . GLU A 1 80 ? -0.575 17.891 7.418 1 98.88 80 GLU A CA 1
ATOM 635 C C . GLU A 1 80 ? -1.275 17.594 8.742 1 98.88 80 GLU A C 1
ATOM 637 O O . GLU A 1 80 ? -2.314 16.938 8.766 1 98.88 80 GLU A O 1
ATOM 642 N N . LYS A 1 81 ? -0.686 18 9.805 1 98.12 81 LYS A N 1
ATOM 643 C CA . LYS A 1 81 ? -1.262 17.922 11.141 1 98.12 81 LYS A CA 1
ATOM 644 C C . LYS A 1 81 ? -0.793 19.078 12.016 1 98.12 81 LYS A C 1
ATOM 646 O O . LYS A 1 81 ? 0.408 19.328 12.141 1 98.12 81 LYS A O 1
ATOM 651 N N . ASP A 1 82 ? -1.735 19.828 12.516 1 96.75 82 ASP A N 1
ATOM 652 C CA . ASP A 1 82 ? -1.457 20.938 13.422 1 96.75 82 ASP A CA 1
ATOM 653 C C . ASP A 1 82 ? -0.526 21.969 12.766 1 96.75 82 ASP A C 1
ATOM 655 O O . ASP A 1 82 ? 0.45 22.406 13.375 1 96.75 82 ASP A O 1
ATOM 659 N N . GLY A 1 83 ? -0.659 22.141 11.531 1 96.69 83 GLY A N 1
ATOM 660 C CA . GLY A 1 83 ? 0.059 23.172 10.812 1 96.69 83 GLY A CA 1
ATOM 661 C C . GLY A 1 83 ? 1.438 22.75 10.352 1 96.69 83 GLY A C 1
ATOM 662 O O . GLY A 1 83 ? 2.197 23.547 9.812 1 96.69 83 GLY A O 1
ATOM 663 N N . LYS A 1 84 ? 1.7 21.5 10.617 1 98.5 84 LYS A N 1
ATOM 664 C CA . LYS A 1 84 ? 2.992 20.953 10.211 1 98.5 84 LYS A CA 1
ATOM 665 C C . LYS A 1 84 ? 2.82 19.828 9.195 1 98.5 84 LYS A C 1
ATOM 667 O O . LYS A 1 84 ? 1.717 19.312 9.008 1 98.5 84 LYS A O 1
ATOM 672 N N . THR A 1 85 ? 3.859 19.562 8.469 1 98.88 85 THR A N 1
ATOM 673 C CA . THR A 1 85 ? 3.869 18.484 7.484 1 98.88 85 THR A CA 1
ATOM 674 C C . THR A 1 85 ? 4.621 17.281 8.016 1 98.88 85 THR A C 1
ATOM 676 O O . THR A 1 85 ? 5.723 17.406 8.555 1 98.88 85 THR A O 1
ATOM 679 N N . PHE A 1 86 ? 4.039 16.125 7.922 1 98.88 86 PHE A N 1
ATOM 680 C CA . PHE A 1 86 ? 4.656 14.883 8.367 1 98.88 86 PHE A CA 1
ATOM 681 C C . PHE A 1 86 ? 4.727 13.875 7.219 1 98.88 86 PHE A C 1
ATOM 683 O O . PHE A 1 86 ? 3.977 13.984 6.246 1 98.88 86 PHE A O 1
ATOM 690 N N . LEU A 1 87 ? 5.66 13.031 7.309 1 98.56 87 LEU A N 1
ATOM 691 C CA . LEU A 1 87 ? 5.734 11.883 6.414 1 98.56 87 LEU A CA 1
ATOM 692 C C . LEU A 1 87 ? 5.805 10.578 7.207 1 98.56 87 LEU A C 1
ATOM 694 O O . LEU A 1 87 ? 6.367 10.547 8.305 1 98.56 87 LEU A O 1
ATOM 698 N N . GLY A 1 88 ? 5.254 9.539 6.715 1 98.5 88 GLY A N 1
ATOM 699 C CA . GLY A 1 88 ? 5.32 8.195 7.273 1 98.5 88 GLY A CA 1
ATOM 700 C C . GLY A 1 88 ? 5.672 7.141 6.242 1 98.5 88 GLY A C 1
ATOM 701 O O . GLY A 1 88 ? 5.238 7.223 5.09 1 98.5 88 GLY A O 1
ATOM 702 N N . THR A 1 89 ? 6.449 6.203 6.629 1 98.75 89 THR A N 1
ATOM 703 C CA . THR A 1 89 ? 6.793 5.082 5.762 1 98.75 89 THR A CA 1
ATOM 704 C C . THR A 1 89 ? 7.246 3.883 6.586 1 98.75 89 THR A C 1
ATOM 706 O O . THR A 1 89 ? 7.59 4.023 7.762 1 98.75 89 THR A O 1
ATOM 709 N N . LYS A 1 90 ? 7.18 2.768 6.031 1 98.31 90 LYS A N 1
ATOM 710 C CA . LYS A 1 90 ? 7.809 1.574 6.59 1 98.31 90 LYS A CA 1
ATOM 711 C C . LYS A 1 90 ? 9.148 1.292 5.918 1 98.31 90 LYS A C 1
ATOM 713 O O . LYS A 1 90 ? 9.266 1.354 4.695 1 98.31 90 LYS A O 1
ATOM 718 N N . MET A 1 91 ? 10.086 0.961 6.746 1 98.38 91 MET A N 1
ATOM 719 C CA . MET A 1 91 ? 11.398 0.65 6.184 1 98.38 91 MET A CA 1
ATOM 720 C C . MET A 1 91 ? 11.383 -0.707 5.488 1 98.38 91 MET A C 1
ATOM 722 O O . MET A 1 91 ? 10.758 -1.652 5.973 1 98.38 91 MET A O 1
ATOM 726 N N . PRO A 1 92 ? 12.156 -0.787 4.395 1 98.56 92 PRO A N 1
ATOM 727 C CA . PRO A 1 92 ? 12.242 -2.078 3.705 1 98.56 92 PRO A CA 1
ATOM 728 C C . PRO A 1 92 ? 12.695 -3.209 4.625 1 98.56 92 PRO A C 1
ATOM 730 O O . PRO A 1 92 ? 12.195 -4.336 4.516 1 98.56 92 PRO A O 1
ATOM 733 N N . SER A 1 93 ? 13.586 -2.934 5.574 1 98.56 93 SER A N 1
ATOM 734 C CA . SER A 1 93 ? 14.055 -3.957 6.5 1 98.56 93 SER A CA 1
ATOM 735 C C . SER A 1 93 ? 12.93 -4.434 7.414 1 98.56 93 SER A C 1
ATOM 737 O O . SER A 1 93 ? 12.891 -5.602 7.797 1 98.56 93 SER A O 1
ATOM 739 N N . GLU A 1 94 ? 12.055 -3.533 7.809 1 98.19 94 GLU A N 1
ATOM 740 C CA . GLU A 1 94 ? 10.891 -3.904 8.609 1 98.19 94 GLU A CA 1
ATOM 741 C C . GLU A 1 94 ? 9.953 -4.82 7.832 1 98.19 94 GLU A C 1
ATOM 743 O O . GLU A 1 94 ? 9.461 -5.816 8.367 1 98.19 94 GLU A O 1
ATOM 748 N N . ILE A 1 95 ? 9.742 -4.48 6.535 1 98.19 95 ILE A N 1
ATOM 749 C CA . ILE A 1 95 ? 8.898 -5.297 5.676 1 98.19 95 ILE A CA 1
ATOM 750 C C . ILE A 1 95 ? 9.516 -6.684 5.512 1 98.19 95 ILE A C 1
ATOM 752 O O . ILE A 1 95 ? 8.844 -7.699 5.711 1 98.19 95 ILE A O 1
ATOM 756 N N . ALA A 1 96 ? 10.797 -6.695 5.215 1 98.25 96 ALA A N 1
ATOM 757 C CA . ALA A 1 96 ? 11.492 -7.965 5.023 1 98.25 96 ALA A CA 1
ATOM 758 C C . ALA A 1 96 ? 11.391 -8.844 6.27 1 98.25 96 ALA A C 1
ATOM 760 O O . ALA A 1 96 ? 11.133 -10.039 6.172 1 98.25 96 ALA A O 1
ATOM 761 N N . ARG A 1 97 ? 11.531 -8.203 7.41 1 97.75 97 ARG A N 1
ATOM 762 C CA . ARG A 1 97 ? 11.469 -8.93 8.672 1 97.75 97 ARG A CA 1
ATOM 763 C C . ARG A 1 97 ? 10.078 -9.516 8.898 1 97.75 97 ARG A C 1
ATOM 765 O O . ARG A 1 97 ? 9.945 -10.648 9.367 1 97.75 97 ARG A O 1
ATOM 772 N N . GLU A 1 98 ? 9.062 -8.773 8.594 1 96.81 98 GLU A N 1
ATOM 773 C CA . GLU A 1 98 ? 7.688 -9.227 8.766 1 96.81 98 GLU A CA 1
ATOM 774 C C . GLU A 1 98 ? 7.418 -10.484 7.945 1 96.81 98 GLU A C 1
ATOM 776 O O . GLU A 1 98 ? 6.633 -11.344 8.359 1 96.81 98 GLU A O 1
ATOM 781 N N . TYR A 1 99 ? 8.078 -10.562 6.812 1 97.62 99 TYR A N 1
ATOM 782 C CA . TYR A 1 99 ? 7.848 -11.695 5.934 1 97.62 99 TYR A CA 1
ATOM 783 C C . TYR A 1 99 ? 8.914 -12.766 6.125 1 97.62 99 TYR A C 1
ATOM 785 O O . TYR A 1 99 ? 8.891 -13.805 5.461 1 97.62 99 TYR A O 1
ATOM 793 N N . GLY A 1 100 ? 9.953 -12.477 6.988 1 97.38 100 GLY A N 1
ATOM 794 C CA . GLY A 1 100 ? 11.023 -13.422 7.234 1 97.38 100 GLY A CA 1
ATOM 795 C C . GLY A 1 100 ? 11.992 -13.547 6.07 1 97.38 100 GLY A C 1
ATOM 796 O O . GLY A 1 100 ? 12.5 -14.641 5.793 1 97.38 100 GLY A O 1
ATOM 797 N N . VAL A 1 101 ? 12.156 -12.477 5.309 1 96.94 101 VAL A N 1
ATOM 798 C CA . VAL A 1 101 ? 13.023 -12.484 4.137 1 96.94 101 VAL A CA 1
ATOM 799 C C . VAL A 1 101 ? 14.375 -11.875 4.488 1 96.94 101 VAL A C 1
ATOM 801 O O . VAL A 1 101 ? 14.445 -10.836 5.152 1 96.94 101 VAL A O 1
ATOM 804 N N . LYS A 1 102 ? 15.383 -12.586 4.152 1 94.12 102 LYS A N 1
ATOM 805 C CA . LYS A 1 102 ? 16.75 -12.07 4.277 1 94.12 102 LYS A CA 1
ATOM 806 C C . LYS A 1 102 ? 17.438 -11.977 2.918 1 94.12 102 LYS A C 1
ATOM 808 O O . LYS A 1 102 ? 17.594 -12.992 2.229 1 94.12 102 LYS A O 1
ATOM 813 N N . HIS A 1 103 ? 17.688 -10.828 2.508 1 96.94 103 HIS A N 1
ATOM 814 C CA . HIS A 1 103 ? 18.391 -10.57 1.251 1 96.94 103 HIS A CA 1
ATOM 815 C C . HIS A 1 103 ? 19.281 -9.336 1.357 1 96.94 103 HIS A C 1
ATOM 817 O O . HIS A 1 103 ? 18.891 -8.336 1.978 1 96.94 103 HIS A O 1
ATOM 823 N N . ASP A 1 104 ? 20.406 -9.336 0.745 1 97.19 104 ASP A N 1
ATOM 824 C CA . ASP A 1 104 ? 21.375 -8.25 0.827 1 97.19 104 ASP A CA 1
ATOM 825 C C . ASP A 1 104 ? 20.812 -6.957 0.25 1 97.19 104 ASP A C 1
ATOM 827 O O . ASP A 1 104 ? 21.219 -5.863 0.636 1 97.19 104 ASP A O 1
ATOM 831 N N . ILE A 1 105 ? 19.781 -7.086 -0.595 1 97.94 105 ILE A N 1
ATOM 832 C CA . ILE A 1 105 ? 19.219 -5.93 -1.287 1 97.94 105 ILE A CA 1
ATOM 833 C C . ILE A 1 105 ? 18.5 -5.027 -0.288 1 97.94 105 ILE A C 1
ATOM 835 O O . ILE A 1 105 ? 18.297 -3.84 -0.549 1 97.94 105 ILE A O 1
ATOM 839 N N . VAL A 1 106 ? 18.078 -5.594 0.841 1 98.44 106 VAL A N 1
ATOM 840 C CA . VAL A 1 106 ? 17.266 -4.883 1.83 1 98.44 106 VAL A CA 1
ATOM 841 C C . VAL A 1 106 ? 18.047 -3.682 2.363 1 98.44 106 VAL A C 1
ATOM 843 O O . VAL A 1 106 ? 17.484 -2.604 2.557 1 98.44 106 VAL A O 1
ATOM 846 N N . LYS A 1 107 ? 19.344 -3.846 2.561 1 98.25 107 LYS A N 1
ATOM 847 C CA . LYS A 1 107 ? 20.188 -2.754 3.047 1 98.25 107 LYS A CA 1
ATOM 848 C C . LYS A 1 107 ? 20.188 -1.588 2.064 1 98.25 107 LYS A C 1
ATOM 850 O O . LYS A 1 107 ? 20.094 -0.427 2.469 1 98.25 107 LYS A O 1
ATOM 855 N N . LYS A 1 108 ? 20.344 -1.917 0.834 1 98.06 108 LYS A N 1
ATOM 856 C CA . LYS A 1 108 ? 20.344 -0.889 -0.203 1 98.06 108 LYS A CA 1
ATOM 857 C C . LYS A 1 108 ? 19 -0.182 -0.275 1 98.06 108 LYS A C 1
ATOM 859 O O . LYS A 1 108 ? 18.938 1.031 -0.485 1 98.06 108 LYS A O 1
ATOM 864 N N . MET A 1 109 ? 17.906 -0.934 -0.117 1 98.38 109 MET A N 1
ATOM 865 C CA . MET A 1 109 ? 16.578 -0.343 -0.103 1 98.38 109 MET A CA 1
ATOM 866 C C . MET A 1 109 ? 16.422 0.606 1.079 1 98.38 109 MET A C 1
ATOM 868 O O . MET A 1 109 ? 15.844 1.688 0.938 1 98.38 109 MET A O 1
ATOM 872 N N . ASP A 1 110 ? 16.891 0.175 2.223 1 98.5 110 ASP A N 1
ATOM 873 C CA . ASP A 1 110 ? 16.859 1.048 3.393 1 98.5 110 ASP A CA 1
ATOM 874 C C . ASP A 1 110 ? 17.594 2.355 3.125 1 98.5 110 ASP A C 1
ATOM 876 O O . ASP A 1 110 ? 17.109 3.432 3.486 1 98.5 110 ASP A O 1
ATOM 880 N N . GLU A 1 111 ? 18.781 2.234 2.527 1 98.25 111 GLU A N 1
ATOM 881 C CA . GLU A 1 111 ? 19.578 3.416 2.215 1 98.25 111 GLU A CA 1
ATOM 882 C C . GLU A 1 111 ? 18.828 4.348 1.261 1 98.25 111 GLU A C 1
ATOM 884 O O . GLU A 1 111 ? 18.906 5.57 1.403 1 98.25 111 GLU A O 1
ATOM 889 N N . ALA A 1 112 ? 18.156 3.799 0.309 1 98 112 ALA A N 1
ATOM 890 C CA . ALA A 1 112 ? 17.375 4.586 -0.648 1 98 112 ALA A CA 1
ATOM 891 C C . ALA A 1 112 ? 16.266 5.348 0.049 1 98 112 ALA A C 1
ATOM 893 O O . ALA A 1 112 ? 16.094 6.555 -0.159 1 98 112 ALA A O 1
ATOM 894 N N . VAL A 1 113 ? 15.5 4.672 0.925 1 98.25 113 VAL A N 1
ATOM 895 C CA . VAL A 1 113 ? 14.398 5.312 1.641 1 98.25 113 VAL A CA 1
ATOM 896 C C . VAL A 1 113 ? 14.945 6.387 2.578 1 98.25 113 VAL A C 1
ATOM 898 O O . VAL A 1 113 ? 14.398 7.488 2.66 1 98.25 113 VAL A O 1
ATOM 901 N N . ASN A 1 114 ? 16.031 6.09 3.234 1 98.25 114 ASN A N 1
ATOM 902 C CA . ASN A 1 114 ? 16.672 7.062 4.113 1 98.25 114 ASN A CA 1
ATOM 903 C C . ASN A 1 114 ? 17.109 8.305 3.35 1 98.25 114 ASN A C 1
ATOM 905 O O . ASN A 1 114 ? 17.031 9.422 3.869 1 98.25 114 ASN A O 1
ATOM 909 N N . SER A 1 115 ? 17.578 8.094 2.148 1 97.75 115 SER A N 1
ATOM 910 C CA . SER A 1 115 ? 18.016 9.234 1.354 1 97.75 115 SER A CA 1
ATOM 911 C C . SER A 1 115 ? 16.859 10.18 1.042 1 97.75 115 SER A C 1
ATOM 913 O O . SER A 1 115 ? 17.062 11.391 0.922 1 97.75 115 SER A O 1
ATOM 915 N N . ILE A 1 116 ? 15.656 9.656 0.848 1 97.75 116 ILE A N 1
ATOM 916 C CA . ILE A 1 116 ? 14.469 10.461 0.578 1 97.75 116 ILE A CA 1
ATOM 917 C C . ILE A 1 116 ? 14.078 11.242 1.829 1 97.75 116 ILE A C 1
ATOM 919 O O . ILE A 1 116 ? 13.93 12.469 1.779 1 97.75 116 ILE A O 1
ATOM 923 N N . ILE A 1 117 ? 13.961 10.539 2.967 1 97.44 117 ILE A N 1
ATOM 924 C CA . ILE A 1 117 ? 13.312 11.148 4.125 1 97.44 117 ILE A CA 1
ATOM 925 C C . ILE A 1 117 ? 14.305 12.031 4.875 1 97.44 117 ILE A C 1
ATOM 927 O O . ILE A 1 117 ? 13.938 13.078 5.414 1 97.44 117 ILE A O 1
ATOM 931 N N . ASN A 1 118 ? 15.586 11.68 4.922 1 96.31 118 ASN A N 1
ATOM 932 C CA . ASN A 1 118 ? 16.562 12.422 5.703 1 96.31 118 ASN A CA 1
ATOM 933 C C . ASN A 1 118 ? 16.875 13.781 5.066 1 96.31 118 ASN A C 1
ATOM 935 O O . ASN A 1 118 ? 17.219 14.734 5.766 1 96.31 118 ASN A O 1
ATOM 939 N N . SER A 1 119 ? 16.688 13.883 3.842 1 91.25 119 SER A N 1
ATOM 940 C CA . SER A 1 119 ? 16.984 15.125 3.143 1 91.25 119 SER A CA 1
ATOM 941 C C . SER A 1 119 ? 15.961 16.203 3.463 1 91.25 119 SER A C 1
ATOM 943 O O . SER A 1 119 ? 16.234 17.391 3.324 1 91.25 119 SER A O 1
ATOM 945 N N . ILE A 1 120 ? 14.836 15.828 3.891 1 96.12 120 ILE A N 1
ATOM 946 C CA . ILE A 1 120 ? 13.773 16.828 4 1 96.12 120 ILE A CA 1
ATOM 947 C C . ILE A 1 120 ? 13.281 16.891 5.445 1 96.12 120 ILE A C 1
ATOM 949 O O . ILE A 1 120 ? 12.312 17.609 5.742 1 96.12 120 ILE A O 1
ATOM 953 N N . THR A 1 121 ? 13.852 16.172 6.34 1 95.88 121 THR A N 1
ATOM 954 C CA . THR A 1 121 ? 13.414 16.172 7.73 1 95.88 121 THR A CA 1
ATOM 955 C C . THR A 1 121 ? 14.539 16.641 8.648 1 95.88 121 THR A C 1
ATOM 957 O O . THR A 1 121 ? 15.711 16.609 8.273 1 95.88 121 THR A O 1
ATOM 960 N N . MET B 1 1 ? -1.854 -10.469 8.273 1 90.38 1 MET B N 1
ATOM 961 C CA . MET B 1 1 ? -2.193 -10.688 6.875 1 90.38 1 MET B CA 1
ATOM 962 C C . MET B 1 1 ? -2.871 -12.039 6.684 1 90.38 1 MET B C 1
ATOM 964 O O . MET B 1 1 ? -2.555 -13 7.387 1 90.38 1 MET B O 1
ATOM 968 N N . ILE B 1 2 ? -3.811 -12.125 5.738 1 95.94 2 ILE B N 1
ATOM 969 C CA . ILE B 1 2 ? -4.418 -13.398 5.371 1 95.94 2 ILE B CA 1
ATOM 970 C C . ILE B 1 2 ? -3.967 -13.797 3.969 1 95.94 2 ILE B C 1
ATOM 972 O O . ILE B 1 2 ? -3.799 -12.945 3.096 1 95.94 2 ILE B O 1
ATOM 976 N N . ILE B 1 3 ? -3.709 -15.031 3.84 1 98.06 3 ILE B N 1
ATOM 977 C CA . ILE B 1 3 ? -3.4 -15.633 2.545 1 98.06 3 ILE B CA 1
ATOM 978 C C . ILE B 1 3 ? -4.363 -16.781 2.266 1 98.06 3 ILE B C 1
ATOM 980 O O . ILE B 1 3 ? -4.555 -17.656 3.113 1 98.06 3 ILE B O 1
ATOM 984 N N . LYS B 1 4 ? -4.961 -16.734 1.161 1 98.5 4 LYS B N 1
ATOM 985 C CA . LYS B 1 4 ? -5.914 -17.766 0.77 1 98.5 4 LYS B CA 1
ATOM 986 C C . LYS B 1 4 ? -5.633 -18.266 -0.645 1 98.5 4 LYS B C 1
ATOM 988 O O . LYS B 1 4 ? -5.172 -17.516 -1.497 1 98.5 4 LYS B O 1
ATOM 993 N N . GLU B 1 5 ? -5.891 -19.547 -0.851 1 98.69 5 GLU B N 1
ATOM 994 C CA . GLU B 1 5 ? -5.867 -20.062 -2.215 1 98.69 5 GLU B CA 1
ATOM 995 C C . GLU B 1 5 ? -7.137 -19.688 -2.971 1 98.69 5 GLU B C 1
ATOM 997 O O . GLU B 1 5 ? -8.242 -19.828 -2.445 1 98.69 5 GLU B O 1
ATOM 1002 N N . CYS B 1 6 ? -6.969 -19.125 -4.164 1 98.75 6 CYS B N 1
ATOM 1003 C CA . CYS B 1 6 ? -8.102 -18.875 -5.055 1 98.75 6 CYS B CA 1
ATOM 1004 C C . CYS B 1 6 ? -8.477 -20.141 -5.828 1 98.75 6 CYS B C 1
ATOM 1006 O O . CYS B 1 6 ? -7.602 -20.875 -6.289 1 98.75 6 CYS B O 1
ATOM 1008 N N . LYS B 1 7 ? -9.797 -20.422 -6.035 1 97.44 7 LYS B N 1
ATOM 1009 C CA . LYS B 1 7 ? -10.297 -21.641 -6.668 1 97.44 7 LYS B CA 1
ATOM 1010 C C . LYS B 1 7 ? -10.203 -21.547 -8.188 1 97.44 7 LYS B C 1
ATOM 1012 O O . LYS B 1 7 ? -10.484 -22.516 -8.891 1 97.44 7 LYS B O 1
ATOM 1017 N N . PHE B 1 8 ? -9.781 -20.422 -8.664 1 98.12 8 PHE B N 1
ATOM 1018 C CA . PHE B 1 8 ? -9.766 -20.141 -10.094 1 98.12 8 PHE B CA 1
ATOM 1019 C C . PHE B 1 8 ? -8.352 -19.859 -10.578 1 98.12 8 PHE B C 1
ATOM 1021 O O . PHE B 1 8 ? -7.414 -19.828 -9.781 1 98.12 8 PHE B O 1
ATOM 1028 N N . SER B 1 9 ? -8.211 -19.719 -11.891 1 98.38 9 SER B N 1
ATOM 1029 C CA . SER B 1 9 ? -6.93 -19.312 -12.461 1 98.38 9 SER B CA 1
ATOM 1030 C C . SER B 1 9 ? -6.578 -17.891 -12.07 1 98.38 9 SER B C 1
ATOM 1032 O O . SER B 1 9 ? -7.414 -17.156 -11.523 1 98.38 9 SER B O 1
ATOM 1034 N N . PHE B 1 10 ? -5.383 -17.5 -12.305 1 98.81 10 PHE B N 1
ATOM 1035 C CA . PHE B 1 10 ? -4.922 -16.156 -11.977 1 98.81 10 PHE B CA 1
ATOM 1036 C C . PHE B 1 10 ? -5.816 -15.109 -12.625 1 98.81 10 PHE B C 1
ATOM 1038 O O . PHE B 1 10 ? -6.285 -14.188 -11.953 1 98.81 10 PHE B O 1
ATOM 1045 N N . GLU B 1 11 ? -6.07 -15.25 -13.938 1 98.69 11 GLU B N 1
ATOM 1046 C CA . GLU B 1 11 ? -6.832 -14.258 -14.688 1 98.69 11 GLU B CA 1
ATOM 1047 C C . GLU B 1 11 ? -8.273 -14.172 -14.195 1 98.69 11 GLU B C 1
ATOM 1049 O O . GLU B 1 11 ? -8.828 -13.078 -14.07 1 98.69 11 GLU B O 1
ATOM 1054 N N . GLU B 1 12 ? -8.812 -15.344 -13.891 1 98.5 12 GLU B N 1
ATOM 1055 C CA . GLU B 1 12 ? -10.188 -15.367 -13.391 1 98.5 12 GLU B CA 1
ATOM 1056 C C . GLU B 1 12 ? -10.273 -14.75 -11.992 1 98.5 12 GLU B C 1
ATOM 1058 O O . GLU B 1 12 ? -11.203 -14 -11.703 1 98.5 12 GLU B O 1
ATOM 1063 N N . CYS B 1 13 ? -9.312 -15.125 -11.148 1 98.75 13 CYS B N 1
ATOM 1064 C CA . CYS B 1 13 ? -9.266 -14.562 -9.805 1 98.75 13 CYS B CA 1
ATOM 1065 C C . CYS B 1 13 ? -9.148 -13.047 -9.852 1 98.75 13 CYS B C 1
ATOM 1067 O O . CYS B 1 13 ? -9.883 -12.336 -9.156 1 98.75 13 CYS B O 1
ATOM 1069 N N . GLU B 1 14 ? -8.219 -12.586 -10.695 1 98.75 14 GLU B N 1
ATOM 1070 C CA . GLU B 1 14 ? -8.039 -11.148 -10.859 1 98.75 14 GLU B CA 1
ATOM 1071 C C . GLU B 1 14 ? -9.336 -10.469 -11.273 1 98.75 14 GLU B C 1
ATOM 1073 O O . GLU B 1 14 ? -9.719 -9.445 -10.703 1 98.75 14 GLU B O 1
ATOM 1078 N N . LYS B 1 15 ? -10.008 -11.008 -12.273 1 98.62 15 LYS B N 1
ATOM 1079 C CA . LYS B 1 15 ? -11.258 -10.445 -12.781 1 98.62 15 LYS B CA 1
ATOM 1080 C C . LYS B 1 15 ? -12.328 -10.414 -11.695 1 98.62 15 LYS B C 1
ATOM 1082 O O . LYS B 1 15 ? -13.031 -9.406 -11.531 1 98.62 15 LYS B O 1
ATOM 1087 N N . MET B 1 16 ? -12.477 -11.484 -10.969 1 98.5 16 MET B N 1
ATOM 1088 C CA . MET B 1 16 ? -13.508 -11.586 -9.945 1 98.5 16 MET B CA 1
ATOM 1089 C C . MET B 1 16 ? -13.234 -10.609 -8.797 1 98.5 16 MET B C 1
ATOM 1091 O O . MET B 1 16 ? -14.164 -9.977 -8.289 1 98.5 16 MET B O 1
ATOM 1095 N N . VAL B 1 17 ? -11.969 -10.523 -8.398 1 98.75 17 VAL B N 1
ATOM 1096 C CA . VAL B 1 17 ? -11.594 -9.57 -7.367 1 98.75 17 VAL B CA 1
ATOM 1097 C C . VAL B 1 17 ? -11.961 -8.156 -7.809 1 98.75 17 VAL B C 1
ATOM 1099 O O . VAL B 1 17 ? -12.609 -7.414 -7.066 1 98.75 17 VAL B O 1
ATOM 1102 N N . LYS B 1 18 ? -11.562 -7.785 -9.031 1 98.75 18 LYS B N 1
ATOM 1103 C CA . LYS B 1 18 ? -11.828 -6.441 -9.539 1 98.75 18 LYS B CA 1
ATOM 1104 C C . LYS B 1 18 ? -13.328 -6.176 -9.633 1 98.75 18 LYS B C 1
ATOM 1106 O O . LYS B 1 18 ? -13.789 -5.082 -9.305 1 98.75 18 LYS B O 1
ATOM 1111 N N . ASP B 1 19 ? -14.109 -7.164 -10.094 1 98.44 19 ASP B N 1
ATOM 1112 C CA . ASP B 1 19 ? -15.562 -7.023 -10.188 1 98.44 19 ASP B CA 1
ATOM 1113 C C . ASP B 1 19 ? -16.188 -6.777 -8.812 1 98.44 19 ASP B C 1
ATOM 1115 O O . ASP B 1 19 ? -17.047 -5.918 -8.664 1 98.44 19 ASP B O 1
ATOM 1119 N N . LYS B 1 20 ? -15.727 -7.539 -7.805 1 98.25 20 LYS B N 1
ATOM 1120 C CA . LYS B 1 20 ? -16.266 -7.391 -6.453 1 98.25 20 LYS B CA 1
ATOM 1121 C C . LYS B 1 20 ? -15.883 -6.039 -5.855 1 98.25 20 LYS B C 1
ATOM 1123 O O . LYS B 1 20 ? -16.688 -5.418 -5.152 1 98.25 20 LYS B O 1
ATOM 1128 N N . ILE B 1 21 ? -14.648 -5.594 -6.105 1 98.44 21 ILE B N 1
ATOM 1129 C CA . ILE B 1 21 ? -14.203 -4.293 -5.617 1 98.44 21 ILE B CA 1
ATOM 1130 C C . ILE B 1 21 ? -15.117 -3.199 -6.172 1 98.44 21 ILE B C 1
ATOM 1132 O O . ILE B 1 21 ? -15.516 -2.285 -5.441 1 98.44 21 ILE B O 1
ATOM 1136 N N . LYS B 1 22 ? -15.508 -3.301 -7.461 1 97.69 22 LYS B N 1
ATOM 1137 C CA . LYS B 1 22 ? -16.312 -2.275 -8.117 1 97.69 22 LYS B CA 1
ATOM 1138 C C . LYS B 1 22 ? -17.703 -2.18 -7.484 1 97.69 22 LYS B C 1
ATOM 1140 O O . LYS B 1 22 ? -18.359 -1.143 -7.578 1 97.69 22 LYS B O 1
ATOM 1145 N N . GLU B 1 23 ? -18.109 -3.232 -6.805 1 96.81 23 GLU B N 1
ATOM 1146 C CA . GLU B 1 23 ? -19.391 -3.232 -6.125 1 96.81 23 GLU B CA 1
ATOM 1147 C C . GLU B 1 23 ? -19.328 -2.441 -4.82 1 96.81 23 GLU B C 1
ATOM 1149 O O . GLU B 1 23 ? -20.344 -1.946 -4.336 1 96.81 23 GLU B O 1
ATOM 1154 N N . ILE B 1 24 ? -18.156 -2.332 -4.281 1 96.19 24 ILE B N 1
ATOM 1155 C CA . ILE B 1 24 ? -18.109 -1.843 -2.906 1 96.19 24 ILE B CA 1
ATOM 1156 C C . ILE B 1 24 ? -17.234 -0.595 -2.83 1 96.19 24 ILE B C 1
ATOM 1158 O O . ILE B 1 24 ? -17.156 0.052 -1.782 1 96.19 24 ILE B O 1
ATOM 1162 N N . GLY B 1 25 ? -16.516 -0.291 -3.852 1 97.62 25 GLY B N 1
ATOM 1163 C CA . GLY B 1 25 ? -15.578 0.822 -3.84 1 97.62 25 GLY B CA 1
ATOM 1164 C C . GLY B 1 25 ? -14.938 1.075 -5.188 1 97.62 25 GLY B C 1
ATOM 1165 O O . GLY B 1 25 ? -15.594 0.986 -6.227 1 97.62 25 GLY B O 1
ATOM 1166 N N . GLU B 1 26 ? -13.727 1.531 -5.133 1 97.88 26 GLU B N 1
ATOM 1167 C CA . GLU B 1 26 ? -13.008 1.904 -6.348 1 97.88 26 GLU B CA 1
ATOM 1168 C C . GLU B 1 26 ? -11.609 1.301 -6.375 1 97.88 26 GLU B C 1
ATOM 1170 O O . GLU B 1 26 ? -11.016 1.05 -5.324 1 97.88 26 GLU B O 1
ATOM 1175 N N . ILE B 1 27 ? -11.141 1.053 -7.59 1 98.81 27 ILE B N 1
ATOM 1176 C CA . ILE B 1 27 ? -9.75 0.676 -7.809 1 98.81 27 ILE B CA 1
ATOM 1177 C C . ILE B 1 27 ? -8.914 1.924 -8.094 1 98.81 27 ILE B C 1
ATOM 1179 O O . ILE B 1 27 ? -9.172 2.645 -9.062 1 98.81 27 ILE B O 1
ATOM 1183 N N . PHE B 1 28 ? -7.945 2.168 -7.207 1 98.81 28 PHE B N 1
ATOM 1184 C CA . PHE B 1 28 ? -7.148 3.381 -7.324 1 98.81 28 PHE B CA 1
ATOM 1185 C C . PHE B 1 28 ? -5.926 3.141 -8.203 1 98.81 28 PHE B C 1
ATOM 1187 O O . PHE B 1 28 ? -5.426 4.066 -8.844 1 98.81 28 PHE B O 1
ATOM 1194 N N . ALA B 1 29 ? -5.426 1.909 -8.164 1 98.75 29 ALA B N 1
ATOM 1195 C CA . ALA B 1 29 ? -4.254 1.539 -8.953 1 98.75 29 ALA B CA 1
ATOM 1196 C C . ALA B 1 29 ? -4.109 0.023 -9.047 1 98.75 29 ALA B C 1
ATOM 1198 O O . ALA B 1 29 ? -4.676 -0.711 -8.234 1 98.75 29 ALA B O 1
ATOM 1199 N N . GLU B 1 30 ? -3.506 -0.403 -10.047 1 98.88 30 GLU B N 1
ATOM 1200 C CA . GLU B 1 30 ? -3.084 -1.79 -10.219 1 98.88 30 GLU B CA 1
ATOM 1201 C C . GLU B 1 30 ? -1.585 -1.882 -10.484 1 98.88 30 GLU B C 1
ATOM 1203 O O . GLU B 1 30 ? -1.069 -1.212 -11.383 1 98.88 30 GLU B O 1
ATOM 1208 N N . ILE B 1 31 ? -0.899 -2.684 -9.68 1 98.94 31 ILE B N 1
ATOM 1209 C CA . ILE B 1 31 ? 0.534 -2.9 -9.852 1 98.94 31 ILE B CA 1
ATOM 1210 C C . ILE B 1 31 ? 0.78 -4.297 -10.414 1 98.94 31 ILE B C 1
ATOM 1212 O O . ILE B 1 31 ? 0.438 -5.301 -9.781 1 98.94 31 ILE B O 1
ATOM 1216 N N . ASP B 1 32 ? 1.283 -4.312 -11.586 1 98.88 32 ASP B N 1
ATOM 1217 C CA . ASP B 1 32 ? 1.652 -5.59 -12.188 1 98.88 32 ASP B CA 1
ATOM 1218 C C . ASP B 1 32 ? 3.125 -5.906 -11.945 1 98.88 32 ASP B C 1
ATOM 1220 O O . ASP B 1 32 ? 3.984 -5.555 -12.758 1 98.88 32 ASP B O 1
ATOM 1224 N N . HIS B 1 33 ? 3.424 -6.609 -10.844 1 98.88 33 HIS B N 1
ATOM 1225 C CA . HIS B 1 33 ? 4.797 -6.891 -10.445 1 98.88 33 HIS B CA 1
ATOM 1226 C C . HIS B 1 33 ? 5.512 -7.742 -11.484 1 98.88 33 HIS B C 1
ATOM 1228 O O . HIS B 1 33 ? 6.703 -7.551 -11.734 1 98.88 33 HIS B O 1
ATOM 1234 N N . SER B 1 34 ? 4.805 -8.742 -12.039 1 98.88 34 SER B N 1
ATOM 1235 C CA . SER B 1 34 ? 5.43 -9.625 -13.023 1 98.88 34 SER B CA 1
ATOM 1236 C C . SER B 1 34 ? 5.84 -8.852 -14.266 1 98.88 34 SER B C 1
ATOM 1238 O O . SER B 1 34 ? 6.938 -9.047 -14.797 1 98.88 34 SER B O 1
ATOM 1240 N N . LYS B 1 35 ? 4.965 -7.961 -14.727 1 98.81 35 LYS B N 1
ATOM 1241 C CA . LYS B 1 35 ? 5.301 -7.125 -15.875 1 98.81 35 LYS B CA 1
ATOM 1242 C C . LYS B 1 35 ? 6.465 -6.191 -15.547 1 98.81 35 LYS B C 1
ATOM 1244 O O . LYS B 1 35 ? 7.352 -5.984 -16.375 1 98.81 35 LYS B O 1
ATOM 1249 N N . ASN B 1 36 ? 6.449 -5.586 -14.367 1 98.81 36 ASN B N 1
ATOM 1250 C CA . ASN B 1 36 ? 7.535 -4.703 -13.945 1 98.81 36 ASN B CA 1
ATOM 1251 C C . ASN B 1 36 ? 8.867 -5.441 -13.891 1 98.81 36 ASN B C 1
ATOM 1253 O O . ASN B 1 36 ? 9.906 -4.891 -14.258 1 98.81 36 ASN B O 1
ATOM 1257 N N . ALA B 1 37 ? 8.82 -6.656 -13.383 1 98.81 37 ALA B N 1
ATOM 1258 C CA . ALA B 1 37 ? 10.023 -7.484 -13.344 1 98.81 37 ALA B CA 1
ATOM 1259 C C . ALA B 1 37 ? 10.578 -7.707 -14.75 1 98.81 37 ALA B C 1
ATOM 1261 O O . ALA B 1 37 ? 11.781 -7.57 -14.977 1 98.81 37 ALA B O 1
ATOM 1262 N N . GLU B 1 38 ? 9.695 -7.98 -15.688 1 98.81 38 GLU B N 1
ATOM 1263 C CA . GLU B 1 38 ? 10.102 -8.234 -17.062 1 98.81 38 GLU B CA 1
ATOM 1264 C C . GLU B 1 38 ? 10.789 -7.012 -17.672 1 98.81 38 GLU B C 1
ATOM 1266 O O . GLU B 1 38 ? 11.75 -7.148 -18.422 1 98.81 38 GLU B O 1
ATOM 1271 N N . LYS B 1 39 ? 10.297 -5.844 -17.406 1 98.25 39 LYS B N 1
ATOM 1272 C CA . LYS B 1 39 ? 10.82 -4.598 -17.953 1 98.25 39 LYS B CA 1
ATOM 1273 C C . LYS B 1 39 ? 12.289 -4.402 -17.578 1 98.25 39 LYS B C 1
ATOM 1275 O O . LYS B 1 39 ? 13.016 -3.668 -18.234 1 98.25 39 LYS B O 1
ATOM 1280 N N . VAL B 1 40 ? 12.672 -5.027 -16.484 1 98.06 40 VAL B N 1
ATOM 1281 C CA . VAL B 1 40 ? 14.047 -4.84 -16.031 1 98.06 40 VAL B CA 1
ATOM 1282 C C . VAL B 1 40 ? 14.836 -6.133 -16.234 1 98.06 40 VAL B C 1
ATOM 1284 O O . VAL B 1 40 ? 15.859 -6.352 -15.586 1 98.06 40 VAL B O 1
ATOM 1287 N N . GLY B 1 41 ? 14.312 -7.055 -16.953 1 98.5 41 GLY B N 1
ATOM 1288 C CA . GLY B 1 41 ? 15.023 -8.25 -17.375 1 98.5 41 GLY B CA 1
ATOM 1289 C C . GLY B 1 41 ? 14.969 -9.359 -16.328 1 98.5 41 GLY B C 1
ATOM 1290 O O . GLY B 1 41 ? 15.805 -10.266 -16.344 1 98.5 41 GLY B O 1
ATOM 1291 N N . LEU B 1 42 ? 14.078 -9.281 -15.406 1 98.69 42 LEU B N 1
ATOM 1292 C CA . LEU B 1 42 ? 13.867 -10.312 -14.391 1 98.69 42 LEU B CA 1
ATOM 1293 C C . LEU B 1 42 ? 12.508 -10.969 -14.562 1 98.69 42 LEU B C 1
ATOM 1295 O O . LEU B 1 42 ? 11.75 -10.617 -15.469 1 98.69 42 LEU B O 1
ATOM 1299 N N . SER B 1 43 ? 12.328 -12 -13.727 1 98.56 43 SER B N 1
ATOM 1300 C CA . SER B 1 43 ? 11.078 -12.734 -13.898 1 98.56 43 SER B CA 1
ATOM 1301 C C . SER B 1 43 ? 10.43 -13.055 -12.547 1 98.56 43 SER B C 1
ATOM 1303 O O . SER B 1 43 ? 11.133 -13.305 -11.562 1 98.56 43 SER B O 1
ATOM 1305 N N . LEU B 1 44 ? 9.219 -13.031 -12.586 1 98.75 44 LEU B N 1
ATOM 1306 C CA . LEU B 1 44 ? 8.344 -13.492 -11.508 1 98.75 44 LEU B CA 1
ATOM 1307 C C . LEU B 1 44 ? 7.199 -14.328 -12.062 1 98.75 44 LEU B C 1
ATOM 1309 O O . LEU B 1 44 ? 6.781 -14.141 -13.203 1 98.75 44 LEU B O 1
ATOM 1313 N N . PRO B 1 45 ? 6.711 -15.297 -11.211 1 98.75 45 PRO B N 1
ATOM 1314 C CA . PRO B 1 45 ? 5.367 -15.758 -11.57 1 98.75 45 PRO B CA 1
ATOM 1315 C C . PRO B 1 45 ? 4.352 -14.617 -11.633 1 98.75 45 PRO B C 1
ATOM 1317 O O . PRO B 1 45 ? 4.641 -13.5 -11.195 1 98.75 45 PRO B O 1
ATOM 1320 N N . LYS B 1 46 ? 3.168 -14.883 -12.234 1 98.88 46 LYS B N 1
ATOM 1321 C CA . LYS B 1 46 ? 2.125 -13.859 -12.234 1 98.88 46 LYS B CA 1
ATOM 1322 C C . LYS B 1 46 ? 1.904 -13.289 -10.836 1 98.88 46 LYS B C 1
ATOM 1324 O O . LYS B 1 46 ? 1.776 -14.047 -9.867 1 98.88 46 LYS B O 1
ATOM 1329 N N . ASP B 1 47 ? 1.934 -12.055 -10.75 1 98.94 47 ASP B N 1
ATOM 1330 C CA . ASP B 1 47 ? 1.86 -11.336 -9.484 1 98.94 47 ASP B CA 1
ATOM 1331 C C . ASP B 1 47 ? 1.383 -9.906 -9.688 1 98.94 47 ASP B C 1
ATOM 1333 O O . ASP B 1 47 ? 2.084 -9.094 -10.297 1 98.94 47 ASP B O 1
ATOM 1337 N N . LYS B 1 48 ? 0.186 -9.547 -9.172 1 98.94 48 LYS B N 1
ATOM 1338 C CA . LYS B 1 48 ? -0.398 -8.211 -9.25 1 98.94 48 LYS B CA 1
ATOM 1339 C C . LYS B 1 48 ? -0.953 -7.77 -7.902 1 98.94 48 LYS B C 1
ATOM 1341 O O . LYS B 1 48 ? -1.402 -8.602 -7.105 1 98.94 48 LYS B O 1
ATOM 1346 N N . VAL B 1 49 ? -0.898 -6.566 -7.664 1 98.94 49 VAL B N 1
ATOM 1347 C CA . VAL B 1 49 ? -1.54 -5.969 -6.496 1 98.94 49 VAL B CA 1
ATOM 1348 C C . VAL B 1 49 ? -2.629 -4.996 -6.949 1 98.94 49 VAL B C 1
ATOM 1350 O O . VAL B 1 49 ? -2.385 -4.133 -7.793 1 98.94 49 VAL B O 1
ATOM 1353 N N . ILE B 1 50 ? -3.797 -5.148 -6.414 1 98.94 50 ILE B N 1
ATOM 1354 C CA . ILE B 1 50 ? -4.906 -4.23 -6.641 1 98.94 50 ILE B CA 1
ATOM 1355 C C . ILE B 1 50 ? -5.086 -3.33 -5.418 1 98.94 50 ILE B C 1
ATOM 1357 O O . ILE B 1 50 ? -5.301 -3.818 -4.309 1 98.94 50 ILE B O 1
ATOM 1361 N N . ILE B 1 51 ? -4.906 -2.051 -5.613 1 98.94 51 ILE B N 1
ATOM 1362 C CA . ILE B 1 51 ? -5.09 -1.04 -4.578 1 98.94 51 ILE B CA 1
ATOM 1363 C C . ILE B 1 51 ? -6.5 -0.457 -4.668 1 98.94 51 ILE B C 1
ATOM 1365 O O . ILE B 1 51 ? -6.891 0.078 -5.711 1 98.94 51 ILE B O 1
ATOM 1369 N N . PHE B 1 52 ? -7.227 -0.619 -3.572 1 98.94 52 PHE B N 1
ATOM 1370 C CA . PHE B 1 52 ? -8.648 -0.321 -3.662 1 98.94 52 PHE B CA 1
ATOM 1371 C C . PHE B 1 52 ? -9.172 0.23 -2.342 1 98.94 52 PHE B C 1
ATOM 1373 O O . PHE B 1 52 ? -8.492 0.148 -1.316 1 98.94 52 PHE B O 1
ATOM 1380 N N . GLY B 1 53 ? -10.359 0.772 -2.451 1 98 53 GLY B N 1
ATOM 1381 C CA . GLY B 1 53 ? -10.992 1.249 -1.23 1 98 53 GLY B CA 1
ATOM 1382 C C . GLY B 1 53 ? -12.266 2.031 -1.483 1 98 53 GLY B C 1
ATOM 1383 O O . GLY B 1 53 ? -12.742 2.105 -2.619 1 98 53 GLY B O 1
ATOM 1384 N N . ASN B 1 54 ? -12.766 2.455 -0.39 1 98.25 54 ASN B N 1
ATOM 1385 C CA . ASN B 1 54 ? -13.93 3.334 -0.357 1 98.25 54 ASN B CA 1
ATOM 1386 C C . ASN B 1 54 ? -13.625 4.641 0.37 1 98.25 54 ASN B C 1
ATOM 1388 O O . ASN B 1 54 ? -13.477 4.656 1.594 1 98.25 54 ASN B O 1
ATOM 1392 N N . PRO B 1 55 ? -13.578 5.754 -0.433 1 98.5 55 PRO B N 1
ATOM 1393 C CA . PRO B 1 55 ? -13.164 7.02 0.175 1 98.5 55 PRO B CA 1
ATOM 1394 C C . PRO B 1 55 ? -13.992 7.387 1.402 1 98.5 55 PRO B C 1
ATOM 1396 O O . PRO B 1 55 ? -13.461 7.941 2.369 1 98.5 55 PRO B O 1
ATOM 1399 N N . ARG B 1 56 ? -15.227 7.09 1.434 1 98.38 56 ARG B N 1
ATOM 1400 C CA . ARG B 1 56 ? -16.062 7.414 2.586 1 98.38 56 ARG B CA 1
ATOM 1401 C C . ARG B 1 56 ? -15.609 6.648 3.824 1 98.38 56 ARG B C 1
ATOM 1403 O O . ARG B 1 56 ? -15.422 7.238 4.891 1 98.38 56 ARG B O 1
ATOM 1410 N N . ALA B 1 57 ? -15.43 5.395 3.676 1 98.31 57 ALA B N 1
ATOM 1411 C CA . ALA B 1 57 ? -15.023 4.559 4.801 1 98.31 57 ALA B CA 1
ATOM 1412 C C . ALA B 1 57 ? -13.609 4.906 5.262 1 98.31 57 ALA B C 1
ATOM 1414 O O . ALA B 1 57 ? -13.367 5.086 6.457 1 98.31 57 ALA B O 1
ATOM 1415 N N . GLY B 1 58 ? -12.68 4.969 4.312 1 98.25 58 GLY B N 1
ATOM 1416 C CA . GLY B 1 58 ? -11.297 5.27 4.652 1 98.25 58 GLY B CA 1
ATOM 1417 C C . GLY B 1 58 ? -11.133 6.621 5.324 1 98.25 58 GLY B C 1
ATOM 1418 O O . GLY B 1 58 ? -10.359 6.754 6.273 1 98.25 58 GLY B O 1
ATOM 1419 N N . THR B 1 59 ? -11.867 7.598 4.828 1 98.62 59 THR B N 1
ATOM 1420 C CA . THR B 1 59 ? -11.758 8.945 5.367 1 98.62 59 THR B CA 1
AT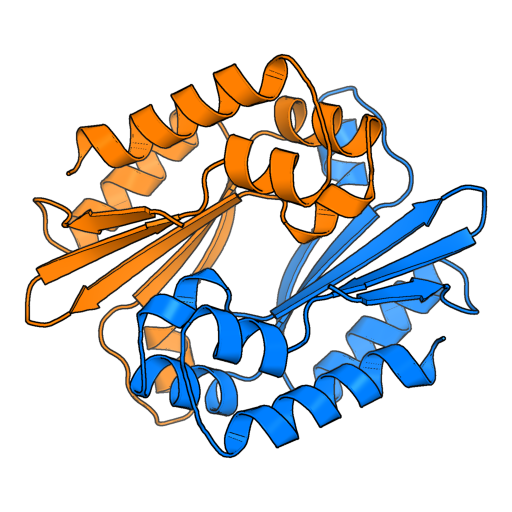OM 1421 C C . THR B 1 59 ? -12.133 8.969 6.848 1 98.62 59 THR B C 1
ATOM 1423 O O . THR B 1 59 ? -11.477 9.633 7.648 1 98.62 59 THR B O 1
ATOM 1426 N N . LEU B 1 60 ? -13.141 8.219 7.199 1 98.5 60 LEU B N 1
ATOM 1427 C CA . LEU B 1 60 ? -13.578 8.195 8.594 1 98.5 60 LEU B CA 1
ATOM 1428 C C . LEU B 1 60 ? -12.469 7.684 9.5 1 98.5 60 LEU B C 1
ATOM 1430 O O . LEU B 1 60 ? -12.289 8.195 10.609 1 98.5 60 LEU B O 1
ATOM 1434 N N . LEU B 1 61 ? -11.695 6.73 9.117 1 98.25 61 LEU B N 1
ATOM 1435 C CA . LEU B 1 61 ? -10.562 6.227 9.891 1 98.25 61 LEU B CA 1
ATOM 1436 C C . LEU B 1 61 ? -9.461 7.277 9.992 1 98.25 61 LEU B C 1
ATOM 1438 O O . LEU B 1 61 ? -8.875 7.469 11.055 1 98.25 61 LEU B O 1
ATOM 1442 N N . MET B 1 62 ? -9.188 7.938 8.828 1 98.5 62 MET B N 1
ATOM 1443 C CA . MET B 1 62 ? -8.094 8.906 8.781 1 98.5 62 MET B CA 1
ATOM 1444 C C . MET B 1 62 ? -8.453 10.164 9.562 1 98.5 62 MET B C 1
ATOM 1446 O O . MET B 1 62 ? -7.566 10.883 10.031 1 98.5 62 MET B O 1
ATOM 1450 N N . GLN B 1 63 ? -9.758 10.414 9.719 1 98.31 63 GLN B N 1
ATOM 1451 C CA . GLN B 1 63 ? -10.195 11.523 10.562 1 98.31 63 GLN B CA 1
ATOM 1452 C C . GLN B 1 63 ? -9.922 11.227 12.039 1 98.31 63 GLN B C 1
ATOM 1454 O O . GLN B 1 63 ? -9.664 12.141 12.82 1 98.31 63 GLN B O 1
ATOM 1459 N N . GLU B 1 64 ? -10.023 9.93 12.383 1 97.5 64 GLU B N 1
ATOM 1460 C CA . GLU B 1 64 ? -9.688 9.531 13.742 1 97.5 64 GLU B CA 1
ATOM 1461 C C . GLU B 1 64 ? -8.188 9.609 13.992 1 97.5 64 GLU B C 1
ATOM 1463 O O . GLU B 1 64 ? -7.746 10.086 15.039 1 97.5 64 GLU B O 1
ATOM 1468 N N . LYS B 1 65 ? -7.434 9.094 13.094 1 98 65 LYS B N 1
ATOM 1469 C CA . LYS B 1 65 ? -5.973 9.094 13.148 1 98 65 LYS B CA 1
ATOM 1470 C C . LYS B 1 65 ? -5.367 9.141 11.75 1 98 65 LYS B C 1
ATOM 1472 O O . LYS B 1 65 ? -5.289 8.117 11.062 1 98 65 LYS B O 1
ATOM 1477 N N . ILE B 1 66 ? -4.82 10.234 11.352 1 98.56 66 ILE B N 1
ATOM 1478 C CA . ILE B 1 66 ? -4.461 10.492 9.961 1 98.56 66 ILE B CA 1
ATOM 1479 C C . ILE B 1 66 ? -3.297 9.594 9.555 1 98.56 66 ILE B C 1
ATOM 1481 O O . ILE B 1 66 ? -3.127 9.289 8.367 1 98.56 66 ILE B O 1
ATOM 1485 N N . GLU B 1 67 ? -2.541 9 10.523 1 98.5 67 GLU B N 1
ATOM 1486 C CA . GLU B 1 67 ? -1.385 8.148 10.266 1 98.5 67 GLU B CA 1
ATOM 1487 C C . GLU B 1 67 ? -1.796 6.867 9.547 1 98.5 67 GLU B C 1
ATOM 1489 O O . GLU B 1 67 ? -0.991 6.262 8.844 1 98.5 67 GLU B O 1
ATOM 1494 N N . VAL B 1 68 ? -3.078 6.492 9.688 1 98.5 68 VAL B N 1
ATOM 1495 C CA . VAL B 1 68 ? -3.549 5.27 9.055 1 98.5 68 VAL B CA 1
ATOM 1496 C C . VAL B 1 68 ? -3.473 5.414 7.535 1 98.5 68 VAL B C 1
ATOM 1498 O O . VAL B 1 68 ? -3.506 4.418 6.809 1 98.5 68 VAL B O 1
ATOM 1501 N N . SER B 1 69 ? -3.293 6.648 7.012 1 98.75 69 SER B N 1
ATOM 1502 C CA . SER B 1 69 ? -3.268 6.926 5.578 1 98.75 69 SER B CA 1
ATOM 1503 C C . SER B 1 69 ? -2.162 6.141 4.883 1 98.75 69 SER B C 1
ATOM 1505 O O . SER B 1 69 ? -2.291 5.785 3.709 1 98.75 69 SER B O 1
ATOM 1507 N N . LEU B 1 70 ? -1.107 5.801 5.629 1 98.62 70 LEU B N 1
ATOM 1508 C CA . LEU B 1 70 ? 0.012 5.051 5.07 1 98.62 70 LEU B CA 1
ATOM 1509 C C . LEU B 1 70 ? -0.44 3.676 4.59 1 98.62 70 LEU B C 1
ATOM 1511 O O . LEU B 1 70 ? 0.088 3.152 3.605 1 98.62 70 LEU B O 1
ATOM 1515 N N . ASP B 1 71 ? -1.465 3.143 5.301 1 98.44 71 ASP B N 1
ATOM 1516 C CA . ASP B 1 71 ? -1.875 1.776 4.988 1 98.44 71 ASP B CA 1
ATOM 1517 C C . ASP B 1 71 ? -3.246 1.754 4.316 1 98.44 71 ASP B C 1
ATOM 1519 O O . ASP B 1 71 ? -3.873 0.698 4.207 1 98.44 71 ASP B O 1
ATOM 1523 N N . LEU B 1 72 ? -3.697 2.961 3.939 1 98.69 72 LEU B N 1
ATOM 1524 C CA . LEU B 1 72 ? -4.855 3.125 3.068 1 98.69 72 LEU B CA 1
ATOM 1525 C C . LEU B 1 72 ? -4.457 3.773 1.747 1 98.69 72 LEU B C 1
ATOM 1527 O O . LEU B 1 72 ? -3.553 4.609 1.711 1 98.69 72 LEU B O 1
ATOM 1531 N N . PRO B 1 73 ? -5.113 3.412 0.56 1 98.69 73 PRO B N 1
ATOM 1532 C CA . PRO B 1 73 ? -6.223 2.459 0.462 1 98.69 73 PRO B CA 1
ATOM 1533 C C . PRO B 1 73 ? -5.785 1.02 0.721 1 98.69 73 PRO B C 1
ATOM 1535 O O . PRO B 1 73 ? -4.59 0.751 0.878 1 98.69 73 PRO B O 1
ATOM 1538 N N . LEU B 1 74 ? -6.641 0.102 0.805 1 98.75 74 LEU B N 1
ATOM 1539 C CA . LEU B 1 74 ? -6.395 -1.318 1.025 1 98.75 74 LEU B CA 1
ATOM 1540 C C . LEU B 1 74 ? -5.777 -1.961 -0.211 1 98.75 74 LEU B C 1
ATOM 1542 O O . LEU B 1 74 ? -5.75 -1.354 -1.284 1 98.75 74 LEU B O 1
ATOM 1546 N N . ARG B 1 75 ? -5.309 -3.209 0.002 1 98.75 75 ARG B N 1
ATOM 1547 C CA . ARG B 1 75 ? -4.648 -3.918 -1.089 1 98.75 75 ARG B CA 1
ATOM 1548 C C . ARG B 1 75 ? -4.949 -5.414 -1.032 1 98.75 75 ARG B C 1
ATOM 1550 O O . ARG B 1 75 ? -5.012 -5.996 0.051 1 98.75 75 ARG B O 1
ATOM 1557 N N . ILE B 1 76 ? -5.043 -5.902 -2.195 1 98.81 76 ILE B N 1
ATOM 1558 C CA . ILE B 1 76 ? -5.051 -7.352 -2.373 1 98.81 76 ILE B CA 1
ATOM 1559 C C . ILE B 1 76 ? -3.982 -7.75 -3.389 1 98.81 76 ILE B C 1
ATOM 1561 O O . ILE B 1 76 ? -3.965 -7.246 -4.512 1 98.81 76 ILE B O 1
ATOM 1565 N N . ALA B 1 77 ? -3.076 -8.562 -3.002 1 98.88 77 ALA B N 1
ATOM 1566 C CA . ALA B 1 77 ? -2.111 -9.164 -3.918 1 98.88 77 ALA B CA 1
ATOM 1567 C C . ALA B 1 77 ? -2.625 -10.5 -4.457 1 98.88 77 ALA B C 1
ATOM 1569 O O . ALA B 1 77 ? -3.219 -11.289 -3.717 1 98.88 77 ALA B O 1
ATOM 1570 N N . ILE B 1 78 ? -2.459 -10.711 -5.672 1 98.94 78 ILE B N 1
ATOM 1571 C CA . ILE B 1 78 ? -2.758 -11.977 -6.336 1 98.94 78 ILE B CA 1
ATOM 1572 C C . ILE B 1 78 ? -1.495 -12.516 -7.004 1 98.94 78 ILE B C 1
ATOM 1574 O O . ILE B 1 78 ? -0.824 -11.805 -7.754 1 98.94 78 ILE B O 1
ATOM 1578 N N . TRP B 1 79 ? -1.126 -13.75 -6.699 1 98.94 79 TRP B N 1
ATOM 1579 C CA . TRP B 1 79 ? 0.084 -14.289 -7.312 1 98.94 79 TRP B CA 1
ATOM 1580 C C . TRP B 1 79 ? -0.059 -15.789 -7.574 1 98.94 79 TRP B C 1
ATOM 1582 O O . TRP B 1 79 ? -0.927 -16.453 -6.996 1 98.94 79 TRP B O 1
ATOM 1592 N N . GLU B 1 80 ? 0.7 -16.266 -8.461 1 98.88 80 GLU B N 1
ATOM 1593 C CA . GLU B 1 80 ? 0.803 -17.703 -8.727 1 98.88 80 GLU B CA 1
ATOM 1594 C C . GLU B 1 80 ? 1.979 -18.328 -7.98 1 98.88 80 GLU B C 1
ATOM 1596 O O . GLU B 1 80 ? 3.047 -17.719 -7.875 1 98.88 80 GLU B O 1
ATOM 1601 N N . LYS B 1 81 ? 1.766 -19.453 -7.414 1 98.12 81 LYS B N 1
ATOM 1602 C CA . LYS B 1 81 ? 2.797 -20.266 -6.762 1 98.12 81 LYS B CA 1
ATOM 1603 C C . LYS B 1 81 ? 2.502 -21.75 -6.895 1 98.12 81 LYS B C 1
ATOM 1605 O O . LYS B 1 81 ? 1.406 -22.203 -6.559 1 98.12 81 LYS B O 1
ATOM 1610 N N . ASP B 1 82 ? 3.432 -22.469 -7.48 1 96.81 82 ASP B N 1
ATOM 1611 C CA . ASP B 1 82 ? 3.326 -23.922 -7.633 1 96.81 82 ASP B CA 1
ATOM 1612 C C . ASP B 1 82 ? 2.07 -24.297 -8.414 1 96.81 82 ASP B C 1
ATOM 1614 O O . ASP B 1 82 ? 1.329 -25.188 -8.008 1 96.81 82 ASP B O 1
ATOM 1618 N N . GLY B 1 83 ? 1.713 -23.516 -9.312 1 96.69 83 GLY B N 1
ATOM 1619 C CA . GLY B 1 83 ? 0.625 -23.828 -10.227 1 96.69 83 GLY B CA 1
ATOM 1620 C C . GLY B 1 83 ? -0.737 -23.438 -9.688 1 96.69 83 GLY B C 1
ATOM 1621 O O . GLY B 1 83 ? -1.763 -23.703 -10.312 1 96.69 83 GLY B O 1
ATOM 1622 N N . LYS B 1 84 ? -0.691 -22.812 -8.547 1 98.56 84 LYS B N 1
ATOM 1623 C CA . LYS B 1 84 ? -1.936 -22.375 -7.926 1 98.56 84 LYS B CA 1
ATOM 1624 C C . LY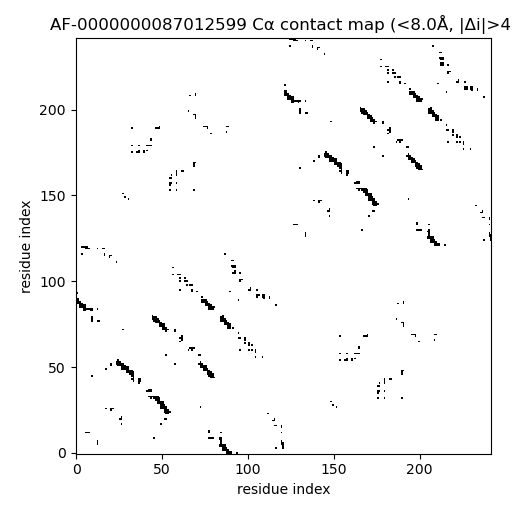S B 1 84 ? -1.972 -20.844 -7.801 1 98.56 84 LYS B C 1
ATOM 1626 O O . LYS B 1 84 ? -0.943 -20.188 -7.945 1 98.56 84 LYS B O 1
ATOM 1631 N N . THR B 1 85 ? -3.146 -20.328 -7.668 1 98.88 85 THR B N 1
ATOM 1632 C CA . THR B 1 85 ? -3.342 -18.891 -7.488 1 98.88 85 THR B CA 1
ATOM 1633 C C . THR B 1 85 ? -3.637 -18.562 -6.027 1 98.88 85 THR B C 1
ATOM 1635 O O . THR B 1 85 ? -4.469 -19.219 -5.395 1 98.88 85 THR B O 1
ATOM 1638 N N . PHE B 1 86 ? -2.961 -17.609 -5.477 1 98.88 86 PHE B N 1
ATOM 1639 C CA . PHE B 1 86 ? -3.16 -17.172 -4.098 1 98.88 86 PHE B CA 1
ATOM 1640 C C . PHE B 1 86 ? -3.48 -15.68 -4.043 1 98.88 86 PHE B C 1
ATOM 1642 O O . PHE B 1 86 ? -3.168 -14.938 -4.98 1 98.88 86 PHE B O 1
ATOM 1649 N N . LEU B 1 87 ? -4.168 -15.32 -3.049 1 98.56 87 LEU B N 1
ATOM 1650 C CA . LEU B 1 87 ? -4.379 -13.914 -2.736 1 98.56 87 LEU B CA 1
ATOM 1651 C C . LEU B 1 87 ? -3.934 -13.602 -1.312 1 98.56 87 LEU B C 1
ATOM 1653 O O . LEU B 1 87 ? -4.047 -14.445 -0.422 1 98.56 87 LEU B O 1
ATOM 1657 N N . GLY B 1 88 ? -3.438 -12.453 -1.062 1 98.5 88 GLY B N 1
ATOM 1658 C CA . GLY B 1 88 ? -3.078 -11.938 0.251 1 98.5 88 GLY B CA 1
ATOM 1659 C C . GLY B 1 88 ? -3.604 -10.539 0.513 1 98.5 88 GLY B C 1
ATOM 1660 O O . GLY B 1 88 ? -3.646 -9.711 -0.395 1 98.5 88 GLY B O 1
ATOM 1661 N N . THR B 1 89 ? -4.02 -10.297 1.697 1 98.75 89 THR B N 1
ATOM 1662 C CA . THR B 1 89 ? -4.469 -8.977 2.104 1 98.75 89 THR B CA 1
ATOM 1663 C C . THR B 1 89 ? -4.383 -8.812 3.619 1 98.75 89 THR B C 1
ATOM 1665 O O . THR B 1 89 ? -4.285 -9.805 4.348 1 98.75 89 THR B O 1
ATOM 1668 N N . LYS B 1 90 ? -4.336 -7.641 4.055 1 98.31 90 LYS B N 1
ATOM 1669 C CA . LYS B 1 90 ? -4.512 -7.328 5.469 1 98.31 90 LYS B CA 1
ATOM 1670 C C . LYS B 1 90 ? -5.938 -6.871 5.758 1 98.31 90 LYS B C 1
ATOM 1672 O O . LYS B 1 90 ? -6.496 -6.055 5.023 1 98.31 90 LYS B O 1
ATOM 1677 N N . MET B 1 91 ? -6.453 -7.383 6.828 1 98.38 91 MET B N 1
ATOM 1678 C CA . MET B 1 91 ? -7.809 -6.984 7.191 1 98.38 91 MET B CA 1
ATOM 1679 C C . MET B 1 91 ? -7.832 -5.559 7.73 1 98.38 91 MET B C 1
ATOM 1681 O O . MET B 1 91 ? -6.93 -5.156 8.469 1 98.38 91 MET B O 1
ATOM 1685 N N . PRO B 1 92 ? -8.93 -4.863 7.418 1 98.56 92 PRO B N 1
ATOM 1686 C CA . PRO B 1 92 ? -9.055 -3.504 7.953 1 98.56 92 PRO B CA 1
ATOM 1687 C C . PRO B 1 92 ? -8.938 -3.459 9.477 1 98.56 92 PRO B C 1
ATOM 1689 O O . PRO B 1 92 ? -8.344 -2.529 10.023 1 98.56 92 PRO B O 1
ATOM 1692 N N . SER B 1 93 ? -9.461 -4.465 10.172 1 98.56 93 SER B N 1
ATOM 1693 C CA . SER B 1 93 ? -9.391 -4.5 11.633 1 98.56 93 SER B CA 1
ATOM 1694 C C . SER B 1 93 ? -7.949 -4.645 12.109 1 98.56 93 SER B C 1
ATOM 1696 O O . SER B 1 93 ? -7.578 -4.105 13.148 1 98.56 93 SER B O 1
ATOM 1698 N N . GLU B 1 94 ? -7.141 -5.395 11.383 1 98.19 94 GLU B N 1
ATOM 1699 C CA . GLU B 1 94 ? -5.723 -5.527 11.703 1 98.19 94 GLU B CA 1
ATOM 1700 C C . GLU B 1 94 ? -4.996 -4.195 11.539 1 98.19 94 GLU B C 1
ATOM 1702 O O . GLU B 1 94 ? -4.188 -3.816 12.383 1 98.19 94 GLU B O 1
ATOM 1707 N N . ILE B 1 95 ? -5.332 -3.477 10.438 1 98.19 95 ILE B N 1
ATOM 1708 C CA . ILE B 1 95 ? -4.734 -2.168 10.188 1 98.19 95 ILE B CA 1
ATOM 1709 C C . ILE B 1 95 ? -5.133 -1.201 11.297 1 98.19 95 ILE B C 1
ATOM 1711 O O . ILE B 1 95 ? -4.273 -0.542 11.891 1 98.19 95 ILE B O 1
ATOM 1715 N N . ALA B 1 96 ? -6.414 -1.185 11.602 1 98.25 96 ALA B N 1
ATOM 1716 C CA . ALA B 1 96 ? -6.91 -0.29 12.648 1 98.25 96 ALA B CA 1
ATOM 1717 C C . ALA B 1 96 ? -6.219 -0.562 13.977 1 98.25 96 ALA B C 1
ATOM 1719 O O . ALA B 1 96 ? -5.816 0.37 14.68 1 98.25 96 ALA B O 1
ATOM 1720 N N . ARG B 1 97 ? -6.043 -1.826 14.258 1 97.75 97 ARG B N 1
ATOM 1721 C CA . ARG B 1 97 ? -5.406 -2.221 15.508 1 97.75 97 ARG B CA 1
ATOM 1722 C C . ARG B 1 97 ? -3.953 -1.754 15.555 1 97.75 97 ARG B C 1
ATOM 1724 O O . ARG B 1 97 ? -3.475 -1.297 16.594 1 97.75 97 ARG B O 1
ATOM 1731 N N . GLU B 1 98 ? -3.256 -1.886 14.477 1 96.81 98 GLU B N 1
ATOM 1732 C CA . GLU B 1 98 ? -1.856 -1.475 14.398 1 96.81 98 GLU B CA 1
ATOM 1733 C C . GLU B 1 98 ? -1.701 0.012 14.703 1 96.81 98 GLU B C 1
ATOM 1735 O O . GLU B 1 98 ? -0.691 0.43 15.273 1 96.81 98 GLU B O 1
ATOM 1740 N N . TYR B 1 99 ? -2.713 0.758 14.32 1 97.56 99 TYR B N 1
ATOM 1741 C CA . TYR B 1 99 ? -2.635 2.201 14.516 1 97.56 99 TYR B CA 1
ATOM 1742 C C . TYR B 1 99 ? -3.365 2.623 15.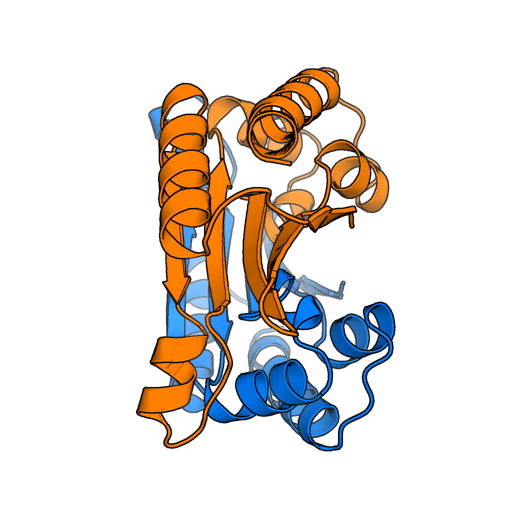789 1 97.56 99 TYR B C 1
ATOM 1744 O O . TYR B 1 99 ? -3.404 3.809 16.125 1 97.56 99 TYR B O 1
ATOM 1752 N N . GLY B 1 100 ? -4.043 1.646 16.484 1 97.31 100 GLY B N 1
ATOM 1753 C CA . GLY B 1 100 ? -4.781 1.943 17.688 1 97.31 100 GLY B CA 1
ATOM 1754 C C . GLY B 1 100 ? -6.074 2.697 17.438 1 97.31 100 GLY B C 1
ATOM 1755 O O . GLY B 1 100 ? -6.465 3.553 18.234 1 97.31 100 GLY B O 1
ATOM 1756 N N . VAL B 1 101 ? -6.684 2.475 16.281 1 96.94 101 VAL B N 1
ATOM 1757 C CA . VAL B 1 101 ? -7.91 3.17 15.891 1 96.94 101 VAL B CA 1
ATOM 1758 C C . VAL B 1 101 ? -9.117 2.277 16.172 1 96.94 101 VAL B C 1
ATOM 1760 O O . VAL B 1 101 ? -9.102 1.085 15.852 1 96.94 101 VAL B O 1
ATOM 1763 N N . LYS B 1 102 ? -10.047 2.83 16.844 1 94.19 102 LYS B N 1
ATOM 1764 C CA . LYS B 1 102 ? -11.32 2.164 17.062 1 94.19 102 LYS B CA 1
ATOM 1765 C C . LYS B 1 102 ? -12.469 2.955 16.438 1 94.19 102 LYS B C 1
ATOM 1767 O O . LYS B 1 102 ? -12.719 4.102 16.828 1 94.19 102 LYS B O 1
ATOM 1772 N N . HIS B 1 103 ? -13.039 2.428 15.469 1 96.94 103 HIS B N 1
ATOM 1773 C CA . HIS B 1 103 ? -14.18 3.031 14.789 1 96.94 103 HIS B CA 1
ATOM 1774 C C . HIS B 1 103 ? -15.156 1.966 14.297 1 96.94 103 HIS B C 1
ATOM 1776 O O . HIS B 1 103 ? -14.734 0.909 13.82 1 96.94 103 HIS B O 1
ATOM 1782 N N . ASP B 1 104 ? -16.406 2.223 14.352 1 97.19 104 ASP B N 1
ATOM 1783 C CA . ASP B 1 104 ? -17.438 1.262 13.992 1 97.19 104 ASP B CA 1
ATOM 1784 C C . ASP B 1 104 ? -17.344 0.881 12.516 1 97.19 104 ASP B C 1
ATOM 1786 O O . ASP B 1 104 ? -17.75 -0.214 12.117 1 97.19 104 ASP B O 1
ATOM 1790 N N . ILE B 1 105 ? -16.703 1.74 11.727 1 97.94 105 ILE B N 1
ATOM 1791 C CA . ILE B 1 105 ? -16.641 1.531 10.281 1 97.94 105 ILE B CA 1
ATOM 1792 C C . ILE B 1 105 ? -15.766 0.325 9.969 1 97.94 105 ILE B C 1
ATOM 1794 O O . ILE B 1 105 ? -15.867 -0.263 8.891 1 97.94 105 ILE B O 1
ATOM 1798 N N . VAL B 1 106 ? -14.867 -0.017 10.883 1 98.44 106 VAL B N 1
ATOM 1799 C CA . VAL B 1 106 ? -13.883 -1.075 10.68 1 98.44 106 VAL B CA 1
ATOM 1800 C C . VAL B 1 106 ? -14.594 -2.402 10.43 1 98.44 106 VAL B C 1
ATOM 1802 O O . VAL B 1 106 ? -14.18 -3.186 9.57 1 98.44 106 VAL B O 1
ATOM 1805 N N . LYS B 1 107 ? -15.68 -2.643 11.148 1 98.25 107 LYS B N 1
ATOM 1806 C CA . LYS B 1 107 ? -16.453 -3.873 10.969 1 98.25 107 LYS B CA 1
ATOM 1807 C C . LYS B 1 107 ? -17.016 -3.973 9.555 1 98.25 107 LYS B C 1
ATOM 1809 O O . LYS B 1 107 ? -16.953 -5.039 8.938 1 98.25 107 LYS B O 1
ATOM 1814 N N . LYS B 1 108 ? -17.562 -2.902 9.102 1 98.06 108 LYS B N 1
ATOM 1815 C CA . LYS B 1 108 ? -18.109 -2.867 7.75 1 98.06 108 LYS B CA 1
ATOM 1816 C C . LYS B 1 108 ? -17.016 -3.076 6.707 1 98.06 108 LYS B C 1
ATOM 1818 O O . LYS B 1 108 ? -17.234 -3.742 5.691 1 98.06 108 LYS B O 1
ATOM 1823 N N . MET B 1 109 ? -15.828 -2.486 6.934 1 98.38 109 MET B N 1
ATOM 1824 C CA . MET B 1 109 ? -14.703 -2.682 6.031 1 98.38 109 MET B CA 1
ATOM 1825 C C . MET B 1 109 ? -14.273 -4.145 6.004 1 98.38 109 MET B C 1
ATOM 1827 O O . MET B 1 109 ? -13.969 -4.688 4.941 1 98.38 109 MET B O 1
ATOM 1831 N N . ASP B 1 110 ? -14.219 -4.738 7.18 1 98.5 110 ASP B N 1
ATOM 1832 C CA . ASP B 1 110 ? -13.898 -6.164 7.246 1 98.5 110 ASP B CA 1
ATOM 1833 C C . ASP B 1 110 ? -14.891 -6.988 6.426 1 98.5 110 ASP B C 1
ATOM 1835 O O . ASP B 1 110 ? -14.492 -7.898 5.695 1 98.5 110 ASP B O 1
ATOM 1839 N N . GLU B 1 111 ? -16.156 -6.672 6.586 1 98.25 111 GLU B N 1
ATOM 1840 C CA . GLU B 1 111 ? -17.203 -7.387 5.848 1 98.25 111 GLU B CA 1
ATOM 1841 C C . GLU B 1 111 ? -17.016 -7.219 4.344 1 98.25 111 GLU B C 1
ATOM 1843 O O . GLU B 1 111 ? -17.234 -8.164 3.578 1 98.25 111 GLU B O 1
ATOM 1848 N N . ALA B 1 112 ? -16.672 -6.062 3.912 1 98 112 ALA B N 1
ATOM 1849 C CA . ALA B 1 112 ? -16.438 -5.793 2.494 1 98 112 ALA B CA 1
ATOM 1850 C C . ALA B 1 112 ? -15.281 -6.625 1.958 1 98 112 ALA B C 1
ATOM 1852 O O . ALA B 1 112 ? -15.398 -7.273 0.914 1 98 112 ALA B O 1
ATOM 1853 N N . VAL B 1 113 ? -14.148 -6.664 2.686 1 98.25 113 VAL B N 1
ATOM 1854 C CA . VAL B 1 113 ? -12.984 -7.43 2.256 1 98.25 113 VAL B CA 1
ATOM 1855 C C . VAL B 1 113 ? -13.312 -8.922 2.254 1 98.25 113 VAL B C 1
ATOM 1857 O O . VAL B 1 113 ? -12.969 -9.641 1.316 1 98.25 113 VAL B O 1
ATOM 1860 N N . ASN B 1 114 ? -14.016 -9.359 3.26 1 98.25 114 ASN B N 1
ATOM 1861 C CA . ASN B 1 114 ? -14.438 -10.758 3.326 1 98.25 114 ASN B CA 1
ATOM 1862 C C . ASN B 1 114 ? -15.32 -11.133 2.145 1 98.25 114 ASN B C 1
ATOM 1864 O O . ASN B 1 114 ? -15.234 -12.25 1.633 1 98.25 114 ASN B O 1
ATOM 1868 N N . SER B 1 115 ? -16.156 -10.211 1.742 1 97.75 115 SER B N 1
ATOM 1869 C CA . SER B 1 115 ? -17.047 -10.5 0.621 1 97.75 115 SER B CA 1
ATOM 1870 C C . SER B 1 115 ? -16.266 -10.734 -0.663 1 97.75 115 SER B C 1
ATOM 1872 O O . SER B 1 115 ? -16.688 -11.508 -1.526 1 97.75 115 SER B O 1
ATOM 1874 N N . ILE B 1 116 ? -15.141 -10.047 -0.85 1 97.75 116 ILE B N 1
ATOM 1875 C CA . ILE B 1 116 ? -14.289 -10.203 -2.02 1 97.75 116 ILE B CA 1
ATOM 1876 C C . ILE B 1 116 ? -13.594 -11.57 -1.972 1 97.75 116 ILE B C 1
ATOM 1878 O O . ILE B 1 116 ? -13.68 -12.344 -2.924 1 97.75 116 ILE B O 1
ATOM 1882 N N . ILE B 1 117 ? -12.945 -11.883 -0.832 1 97.38 117 ILE B N 1
ATOM 1883 C CA . ILE B 1 117 ? -12.016 -13.008 -0.812 1 97.38 117 ILE B CA 1
ATOM 1884 C C . ILE B 1 117 ? -12.797 -14.312 -0.62 1 97.38 117 ILE B C 1
ATOM 1886 O O . ILE B 1 117 ? -12.422 -15.352 -1.172 1 97.38 117 ILE B O 1
ATOM 1890 N N . ASN B 1 118 ? -13.898 -14.312 0.131 1 96.25 118 ASN B N 1
ATOM 1891 C CA . ASN B 1 118 ? -14.633 -15.539 0.427 1 96.25 118 ASN B CA 1
ATOM 1892 C C . ASN B 1 118 ? -15.367 -16.062 -0.803 1 96.25 118 ASN B C 1
ATOM 1894 O O . ASN B 1 118 ? -15.578 -17.266 -0.938 1 96.25 118 ASN B O 1
ATOM 1898 N N . SER B 1 119 ? -15.664 -15.234 -1.679 1 91.12 119 SER B N 1
ATOM 1899 C CA . SER B 1 119 ? -16.406 -15.633 -2.869 1 91.12 119 SER B CA 1
ATOM 1900 C C . SER B 1 119 ? -15.523 -16.438 -3.824 1 91.12 119 SER B C 1
ATOM 1902 O O . SER B 1 119 ? -16.031 -17.203 -4.645 1 91.12 119 SER B O 1
ATOM 1904 N N . ILE B 1 120 ? -14.273 -16.297 -3.723 1 96.19 120 ILE B N 1
ATOM 1905 C CA . ILE B 1 120 ? -13.43 -16.875 -4.758 1 96.19 120 ILE B CA 1
ATOM 1906 C C . ILE B 1 120 ? -12.453 -17.875 -4.133 1 96.19 120 ILE B C 1
ATOM 1908 O O . ILE B 1 120 ? -11.578 -18.406 -4.816 1 96.19 120 ILE B O 1
ATOM 1912 N N . THR B 1 121 ? -12.523 -18.094 -2.867 1 95.88 121 THR B N 1
ATOM 1913 C CA . THR B 1 121 ? -11.609 -19.016 -2.191 1 95.88 121 THR B CA 1
ATOM 1914 C C . THR B 1 121 ? -12.375 -20.172 -1.558 1 95.88 121 THR B C 1
ATOM 1916 O O . THR B 1 121 ? -13.578 -20.078 -1.325 1 95.88 121 THR B O 1
#

pLDDT: mean 98.11, std 1.23, range [90.38, 98.94]

Organism: Acidianus infernus (NCBI:txid12915)

Sequence (242 aa):
MIIKECKFSFEECEKMVKDKIKEIGEIFAEIDHSKNAEKVGLSLPKDKVIIFGNPRAGTLLMQEKIEVSLDLPLRIAIWEKDGKTFLGTKMPSEIAREYGVKHDIVKKMDEAVNSIINSITMIIKECKFSFEECEKMVKDKIKEIGEIFAEIDHSKNAEKVGLSLPKDKVIIFGNPRAGTLLMQEKIEVSLDLPLRIAIWEKDGKTFLGTKMPSEIAREYGVKHDIVKKMDEAVNSIINSIT

InterPro domains:
  IPR005180 Domain of unknown function DUF302 [PF03625] (4-116)
  IPR005180 Domain of unknown function DUF302 [cd14797] (1-120)
  IPR035923 TT1751-like domain superfamily [G3DSA:3.30.310.70] (2-120)
  IPR035923 TT1751-like domain superfamily [SSF103247] (2-120)